Protein AF-A0A662RAJ6-F1 (afdb_monomer_lite)

pLDDT: mean 80.19, std 13.66, range [36.28, 95.5]

Sequence (233 aa):
MLTVEELKAQLPKAKRRNVTQALVDTINNINEDEDGSFTEAYNQNFLSYISVMRNGEYKITDYMNAVKYACFKLMEYTNIDAYQATFPDRYRRYLNKYQDFGDEKEIRDNKISPHVSMYNKTKLVNKIMEQTMIAPSILNASLFQEALARQAYLMMNANSELVQTQAANSILVQLKPPEVAKIELEIGLKENDAISELRKATQELAAQNQLAIGAGVMTPQEAIEAIIITEDV

Structure (mmCIF, N/CA/C/O backbone):
data_AF-A0A662RAJ6-F1
#
_entry.id   AF-A0A662RAJ6-F1
#
loop_
_atom_site.group_PDB
_atom_site.id
_atom_site.type_symbol
_atom_site.label_atom_id
_atom_site.label_alt_id
_atom_site.label_comp_id
_atom_site.label_asym_id
_atom_site.label_entity_id
_atom_site.label_seq_id
_atom_site.pdbx_PDB_ins_code
_atom_site.Cartn_x
_atom_site.Cartn_y
_atom_site.Cartn_z
_atom_site.occupancy
_atom_site.B_iso_or_equiv
_atom_site.auth_seq_id
_atom_site.auth_comp_id
_atom_site.auth_asym_id
_atom_site.auth_atom_id
_atom_site.pdbx_PDB_model_num
ATOM 1 N N . MET A 1 1 ? 10.867 -11.646 16.141 1.00 69.44 1 MET A N 1
ATOM 2 C CA . MET A 1 1 ? 10.246 -12.590 15.185 1.00 69.44 1 MET A CA 1
ATOM 3 C C . MET A 1 1 ? 8.771 -12.696 15.511 1.00 69.44 1 MET A C 1
ATOM 5 O O . MET A 1 1 ? 8.441 -12.713 16.689 1.00 69.44 1 MET A O 1
ATOM 9 N N . LEU A 1 2 ? 7.913 -12.711 14.495 1.00 75.06 2 LEU A N 1
ATOM 10 C CA . LEU A 1 2 ? 6.461 -12.756 14.646 1.00 75.06 2 LEU A CA 1
ATOM 11 C C . LEU A 1 2 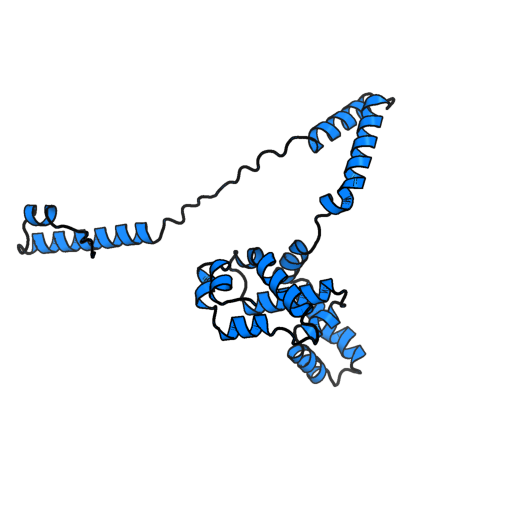? 6.012 -14.148 15.110 1.00 75.06 2 LEU A C 1
ATOM 13 O O . LEU A 1 2 ? 6.462 -15.154 14.564 1.00 75.06 2 LEU A O 1
ATOM 17 N N . THR A 1 3 ? 5.102 -14.223 16.076 1.00 83.56 3 THR A N 1
ATOM 18 C CA . THR A 1 3 ? 4.506 -15.488 16.536 1.00 83.56 3 THR A CA 1
ATOM 19 C C . THR A 1 3 ? 3.100 -15.714 15.971 1.00 83.56 3 THR A C 1
ATOM 21 O O . THR A 1 3 ? 2.411 -14.790 15.530 1.00 83.56 3 THR A O 1
ATOM 24 N N . VAL A 1 4 ? 2.633 -16.968 16.012 1.00 82.38 4 VAL A N 1
ATOM 25 C CA . VAL A 1 4 ? 1.264 -17.341 15.607 1.00 82.38 4 VAL A CA 1
ATOM 26 C C . VAL A 1 4 ? 0.206 -16.600 16.424 1.00 82.38 4 VAL A C 1
ATOM 28 O O . VAL A 1 4 ? -0.796 -16.154 15.864 1.00 82.38 4 VAL A O 1
ATOM 31 N N . GLU A 1 5 ? 0.420 -16.452 17.729 1.00 82.38 5 GLU A N 1
ATOM 32 C CA . GLU A 1 5 ? -0.549 -15.818 18.624 1.00 82.38 5 GLU A CA 1
ATOM 33 C C . GLU A 1 5 ? -0.608 -14.298 18.415 1.00 82.38 5 GLU A C 1
ATOM 35 O O . GLU A 1 5 ? -1.705 -13.742 18.310 1.00 82.38 5 GLU A O 1
ATOM 40 N N . GLU A 1 6 ? 0.537 -13.635 18.215 1.00 78.81 6 GLU A N 1
ATOM 41 C CA . GLU A 1 6 ? 0.591 -12.212 17.842 1.00 78.81 6 GLU A CA 1
ATOM 42 C C . GLU A 1 6 ? -0.133 -11.950 16.515 1.00 78.81 6 GLU A C 1
ATOM 44 O O . GLU A 1 6 ? -0.938 -11.021 16.405 1.00 78.81 6 GLU A O 1
ATOM 49 N N . LEU A 1 7 ? 0.084 -12.811 15.515 1.00 79.44 7 LEU A N 1
ATOM 50 C CA . LEU A 1 7 ? -0.577 -12.691 14.219 1.00 79.44 7 LEU A CA 1
ATOM 51 C C . LEU A 1 7 ? -2.096 -12.919 14.320 1.00 79.44 7 LEU A C 1
ATOM 53 O O . LEU A 1 7 ? -2.887 -12.177 13.730 1.00 79.44 7 LEU A O 1
ATOM 57 N N . LYS A 1 8 ? -2.540 -13.917 15.094 1.00 81.25 8 LYS A N 1
ATOM 58 C CA . LYS A 1 8 ? -3.972 -14.165 15.331 1.00 81.25 8 LYS A CA 1
ATOM 59 C C . LYS A 1 8 ? -4.643 -13.010 16.069 1.00 81.25 8 LYS A C 1
ATOM 61 O O . LYS A 1 8 ? -5.794 -12.698 15.751 1.00 81.25 8 LYS A O 1
ATOM 66 N N . ALA A 1 9 ? -3.966 -12.385 17.032 1.00 80.81 9 ALA A N 1
ATOM 67 C CA . ALA A 1 9 ? -4.514 -11.271 17.799 1.00 80.81 9 ALA A CA 1
ATOM 68 C C . ALA A 1 9 ? -4.850 -10.073 16.896 1.00 80.81 9 ALA A C 1
ATOM 70 O O . ALA A 1 9 ? -5.934 -9.495 17.011 1.00 80.81 9 ALA A O 1
ATOM 71 N N . GLN A 1 10 ? -3.964 -9.770 15.945 1.00 78.00 10 GLN A N 1
ATOM 72 C CA . GLN A 1 10 ? -4.072 -8.626 15.037 1.00 78.00 10 GLN A CA 1
ATOM 73 C C . GLN A 1 10 ? -5.021 -8.876 13.845 1.00 78.00 10 GLN A C 1
ATOM 75 O O . GLN A 1 10 ? -5.606 -7.939 13.296 1.00 78.00 10 GLN A O 1
ATOM 80 N N . LEU A 1 11 ? -5.221 -10.138 13.440 1.00 78.44 11 LEU A N 1
ATOM 81 C CA . LEU A 1 11 ? -6.087 -10.485 12.308 1.00 78.44 11 LEU A CA 1
ATOM 82 C C . LEU A 1 11 ? -7.588 -10.543 12.669 1.00 78.44 11 LEU A C 1
ATOM 84 O O . LEU A 1 11 ? -7.970 -10.947 13.777 1.00 78.44 11 LEU A O 1
ATOM 88 N N . PRO A 1 12 ? -8.482 -10.240 11.702 1.00 75.31 12 PRO A N 1
ATOM 89 C CA . PRO A 1 12 ? -9.923 -10.434 11.859 1.00 75.31 12 PRO A CA 1
ATOM 90 C C . PRO A 1 12 ? -10.272 -11.887 12.184 1.00 75.31 12 PRO A C 1
ATOM 92 O O . PRO A 1 12 ? -9.693 -12.805 11.598 1.00 75.31 12 PRO A O 1
ATOM 95 N N . LYS A 1 13 ? -11.282 -12.101 13.044 1.00 76.25 13 LYS A N 1
ATOM 96 C CA . LYS A 1 13 ? -11.713 -13.439 13.504 1.00 76.25 13 LYS A CA 1
ATOM 97 C C . LYS A 1 13 ? -11.850 -14.453 12.357 1.00 76.25 13 LYS A C 1
ATOM 99 O O . LYS A 1 13 ? -11.334 -15.560 12.459 1.00 76.25 13 LYS A O 1
ATOM 104 N N . ALA A 1 14 ? -12.440 -14.039 11.232 1.00 75.69 14 ALA A N 1
ATOM 105 C CA . ALA A 1 14 ? -12.663 -14.883 10.055 1.00 75.69 14 ALA A CA 1
ATOM 106 C C . ALA A 1 14 ? -11.380 -15.429 9.392 1.00 75.69 14 ALA A C 1
ATOM 108 O O . ALA A 1 14 ? -11.432 -16.435 8.689 1.00 75.69 14 ALA A O 1
ATOM 109 N N . LYS A 1 15 ? -10.226 -14.776 9.583 1.00 74.56 15 LYS A N 1
ATOM 110 C CA . LYS A 1 15 ? -8.949 -15.158 8.958 1.00 74.56 15 LYS A CA 1
ATOM 111 C C . LYS A 1 15 ? -8.006 -15.886 9.924 1.00 74.56 15 LYS A C 1
ATOM 113 O O . LYS A 1 15 ? -7.077 -16.535 9.455 1.00 74.56 15 LYS A O 1
ATOM 118 N N . ARG A 1 16 ? -8.277 -15.861 11.238 1.00 79.69 16 ARG A N 1
ATOM 119 C CA . ARG A 1 16 ? -7.455 -16.523 12.275 1.00 79.69 16 ARG A CA 1
ATOM 120 C C . ARG A 1 16 ? -7.312 -18.028 12.055 1.00 79.69 16 ARG A C 1
ATOM 122 O O . ARG A 1 16 ? -6.248 -18.577 12.304 1.00 79.69 16 ARG A O 1
ATOM 129 N N . ARG A 1 17 ? -8.356 -18.683 11.532 1.00 79.38 17 ARG A N 1
ATOM 130 C CA . ARG A 1 17 ? -8.347 -20.128 11.236 1.00 79.38 17 ARG A CA 1
ATOM 131 C C . ARG A 1 17 ? -7.337 -20.520 10.151 1.00 79.38 17 ARG A C 1
ATOM 133 O O . ARG A 1 17 ? -6.917 -21.666 10.104 1.00 79.38 17 ARG A O 1
ATOM 140 N N . ASN A 1 18 ? -6.944 -19.575 9.298 1.00 72.56 18 ASN A N 1
ATOM 141 C CA . ASN A 1 18 ? -5.987 -19.812 8.217 1.00 72.56 18 ASN A CA 1
ATOM 142 C C . ASN A 1 18 ? -4.540 -19.494 8.631 1.00 72.56 18 ASN A C 1
ATOM 144 O O . ASN A 1 18 ? -3.645 -19.572 7.794 1.00 72.56 18 ASN A O 1
ATOM 148 N N . VAL A 1 19 ? -4.307 -19.104 9.890 1.00 80.81 19 VAL A N 1
ATOM 149 C CA . VAL A 1 19 ? -2.967 -18.836 10.415 1.00 80.81 19 VAL A CA 1
ATOM 150 C C . VAL A 1 19 ? -2.354 -20.149 10.885 1.00 80.81 19 VAL A C 1
ATOM 152 O O . VAL A 1 19 ? -2.755 -20.697 11.912 1.00 80.81 19 VAL A O 1
ATOM 155 N N . THR A 1 20 ? -1.389 -20.653 10.123 1.00 83.44 20 THR A N 1
ATOM 156 C CA . THR A 1 20 ? -0.613 -21.854 10.449 1.00 83.44 20 THR A CA 1
ATOM 157 C C . THR A 1 20 ? 0.807 -21.480 10.865 1.00 83.44 20 THR A C 1
ATOM 159 O O . THR A 1 20 ? 1.290 -20.400 10.525 1.00 83.44 20 THR A O 1
ATOM 162 N N . GLN A 1 21 ? 1.498 -22.383 11.564 1.00 81.94 21 GLN A N 1
ATOM 163 C CA . GLN A 1 21 ? 2.917 -22.195 11.887 1.00 81.94 21 GLN A CA 1
ATOM 164 C C . GLN A 1 21 ? 3.748 -22.001 10.610 1.00 81.94 21 GLN A C 1
ATOM 166 O O . GLN A 1 21 ? 4.473 -21.025 10.505 1.00 81.94 21 GLN A O 1
ATOM 171 N N . ALA A 1 22 ? 3.504 -22.819 9.579 1.00 82.19 22 ALA A N 1
ATOM 172 C CA . ALA A 1 22 ? 4.173 -22.697 8.282 1.00 82.19 22 ALA A CA 1
ATOM 173 C C . ALA A 1 22 ? 4.007 -21.311 7.627 1.00 82.19 22 ALA A C 1
ATOM 175 O O . ALA A 1 22 ? 4.921 -20.815 6.971 1.00 82.19 22 ALA A O 1
ATOM 176 N N . LEU A 1 23 ? 2.851 -20.662 7.804 1.00 78.75 23 LEU A N 1
ATOM 177 C CA . LEU A 1 23 ? 2.623 -19.303 7.314 1.00 78.75 23 LEU A CA 1
ATOM 178 C C . LEU A 1 23 ? 3.486 -18.284 8.070 1.00 78.75 23 LEU A C 1
ATOM 180 O O . LEU A 1 23 ? 4.069 -17.398 7.453 1.00 78.75 23 LEU A O 1
ATOM 184 N N . VAL A 1 24 ? 3.561 -18.409 9.394 1.00 81.19 24 VAL A N 1
ATOM 185 C CA . VAL A 1 24 ? 4.378 -17.536 10.245 1.00 81.19 24 VAL A CA 1
ATOM 186 C C . VAL A 1 24 ? 5.862 -17.740 9.975 1.00 81.19 24 VAL A C 1
ATOM 188 O O . VAL A 1 24 ? 6.592 -16.762 9.866 1.00 81.19 24 VAL A O 1
ATOM 191 N N . ASP A 1 25 ? 6.292 -18.980 9.771 1.00 82.69 25 ASP A N 1
ATOM 192 C CA . ASP A 1 25 ? 7.666 -19.295 9.384 1.00 82.69 25 ASP A CA 1
ATOM 193 C C . ASP A 1 25 ? 7.991 -18.684 8.018 1.00 82.69 25 ASP A C 1
ATOM 195 O O . ASP A 1 25 ? 9.049 -18.093 7.838 1.00 82.69 25 ASP A O 1
ATOM 199 N N . THR A 1 26 ? 7.046 -18.730 7.072 1.00 79.19 26 THR A N 1
ATOM 200 C CA . THR A 1 26 ? 7.203 -18.052 5.777 1.00 79.19 26 THR A CA 1
ATOM 201 C C . THR A 1 26 ? 7.353 -16.540 5.954 1.00 79.19 26 THR A C 1
ATOM 203 O O . THR A 1 26 ? 8.167 -15.938 5.272 1.00 79.19 26 THR A O 1
ATOM 206 N N . ILE A 1 27 ? 6.594 -15.916 6.862 1.00 75.88 27 ILE A N 1
ATOM 207 C CA . ILE A 1 27 ? 6.701 -14.476 7.159 1.00 75.88 27 ILE A CA 1
ATOM 208 C C . ILE A 1 27 ? 8.057 -14.144 7.791 1.00 75.88 27 ILE A C 1
ATOM 210 O O . ILE A 1 27 ? 8.731 -13.219 7.351 1.00 75.88 27 ILE A O 1
ATOM 214 N N . ASN A 1 28 ? 8.472 -14.921 8.790 1.00 77.31 28 ASN A N 1
ATOM 215 C CA . ASN A 1 28 ? 9.731 -14.710 9.499 1.00 77.31 28 ASN A CA 1
ATOM 216 C C . ASN A 1 28 ? 10.962 -14.956 8.623 1.00 77.31 28 ASN A C 1
ATOM 218 O O . ASN A 1 28 ? 12.002 -14.366 8.888 1.00 77.31 28 ASN A O 1
ATOM 222 N N . ASN A 1 29 ? 10.824 -15.779 7.583 1.00 74.75 29 ASN A N 1
ATOM 223 C CA . ASN A 1 29 ? 11.890 -16.117 6.644 1.00 74.75 29 ASN A CA 1
ATOM 224 C C . ASN A 1 29 ? 11.665 -15.473 5.260 1.00 74.75 29 ASN A C 1
ATOM 226 O O . ASN A 1 29 ? 12.192 -15.957 4.255 1.00 74.75 29 ASN A O 1
ATOM 230 N N . ILE A 1 30 ? 10.850 -14.409 5.162 1.00 69.25 30 ILE A N 1
ATOM 231 C CA . ILE A 1 30 ? 10.707 -13.654 3.912 1.00 69.25 30 ILE A CA 1
ATOM 232 C C . ILE A 1 30 ? 12.023 -12.909 3.663 1.00 69.25 30 ILE A C 1
ATOM 234 O O . ILE A 1 30 ? 12.284 -11.873 4.258 1.00 69.25 30 ILE A O 1
ATOM 238 N N . ASN A 1 31 ? 12.807 -13.478 2.743 1.00 60.94 31 ASN A N 1
ATOM 239 C CA . ASN A 1 31 ? 14.147 -13.056 2.333 1.00 60.94 31 ASN A CA 1
ATOM 240 C C . ASN A 1 31 ? 15.197 -13.202 3.452 1.00 60.94 31 ASN A C 1
ATOM 242 O O . ASN A 1 31 ? 15.239 -12.437 4.410 1.00 60.94 31 ASN A O 1
ATOM 246 N N . GLU A 1 32 ? 16.045 -14.224 3.328 1.00 60.03 32 GLU A N 1
ATOM 247 C CA . GLU A 1 32 ? 17.262 -14.373 4.131 1.00 60.03 32 GLU A CA 1
ATOM 248 C C . GLU A 1 32 ? 18.318 -13.387 3.613 1.00 60.03 32 GLU A C 1
ATOM 250 O O . GLU A 1 32 ? 19.198 -13.748 2.834 1.00 60.03 32 GLU A O 1
ATOM 255 N N . ASP A 1 33 ? 18.190 -12.120 3.994 1.00 60.28 33 ASP A N 1
ATOM 256 C CA . ASP A 1 33 ? 19.203 -11.107 3.703 1.00 60.28 33 ASP A CA 1
ATOM 257 C C . ASP A 1 33 ? 20.293 -11.171 4.792 1.00 60.28 33 ASP A C 1
ATOM 259 O O . ASP A 1 33 ? 19.977 -11.382 5.965 1.00 60.28 33 ASP A O 1
ATOM 263 N N . GLU A 1 34 ? 21.574 -11.007 4.426 1.00 51.66 34 GLU A N 1
ATOM 264 C CA . GLU A 1 34 ? 22.738 -11.222 5.319 1.00 51.66 34 GLU A CA 1
ATOM 265 C C . GLU A 1 34 ? 22.700 -10.404 6.627 1.00 51.66 34 GLU A C 1
ATOM 267 O O . GLU A 1 34 ? 23.305 -10.809 7.620 1.00 51.66 34 GLU A O 1
ATOM 272 N N . ASP A 1 35 ? 21.980 -9.278 6.649 1.00 60.47 35 ASP A N 1
ATOM 273 C CA . ASP A 1 35 ? 21.835 -8.379 7.799 1.00 60.47 35 ASP A CA 1
ATOM 274 C C . ASP A 1 35 ? 20.435 -8.400 8.451 1.00 60.47 35 ASP A C 1
ATOM 276 O O . ASP A 1 35 ? 20.231 -7.768 9.489 1.00 60.47 35 ASP A O 1
ATOM 280 N N . GLY A 1 36 ? 19.464 -9.119 7.871 1.00 65.12 36 GLY A N 1
ATOM 281 C CA . GLY A 1 36 ? 18.080 -9.201 8.353 1.00 65.12 36 GLY A CA 1
ATOM 282 C C . GLY A 1 36 ? 17.272 -7.893 8.292 1.00 65.12 36 GLY A C 1
ATOM 283 O O . GLY A 1 36 ? 16.136 -7.861 8.779 1.00 65.12 36 GLY A O 1
ATOM 284 N N . SER A 1 37 ? 17.808 -6.822 7.691 1.00 70.50 37 SER A N 1
ATOM 285 C CA . SER A 1 37 ? 17.197 -5.483 7.714 1.00 70.50 37 SER A CA 1
ATOM 286 C C . SER A 1 37 ? 15.866 -5.433 6.955 1.00 70.50 37 SER A C 1
ATOM 288 O O . SER A 1 37 ? 14.880 -4.854 7.424 1.00 70.50 37 SER A O 1
ATOM 290 N N . PHE A 1 38 ? 15.790 -6.114 5.808 1.00 78.00 38 PHE A N 1
ATOM 291 C CA . PHE A 1 38 ? 14.547 -6.237 5.048 1.00 78.00 38 PHE A CA 1
ATOM 292 C C . PHE A 1 38 ? 13.476 -6.986 5.834 1.00 78.00 38 PHE A C 1
ATOM 294 O O . PHE A 1 38 ? 12.321 -6.568 5.856 1.00 78.00 38 PHE A O 1
ATOM 301 N N . THR A 1 39 ? 13.845 -8.093 6.476 1.00 77.19 39 THR A N 1
ATOM 302 C CA . THR A 1 39 ? 12.922 -8.964 7.208 1.00 77.19 39 THR A CA 1
ATOM 303 C C . THR A 1 39 ? 12.282 -8.225 8.374 1.00 77.19 39 THR A C 1
ATOM 305 O O . THR A 1 39 ? 11.077 -8.341 8.607 1.00 77.19 39 THR A O 1
ATOM 308 N N . GLU A 1 40 ? 13.057 -7.409 9.088 1.00 75.62 40 GLU A N 1
ATOM 309 C CA . GLU A 1 40 ? 12.538 -6.545 10.146 1.00 75.62 40 GLU A CA 1
ATOM 310 C C . GLU A 1 40 ? 11.573 -5.487 9.594 1.00 75.62 40 GLU A C 1
ATOM 312 O O . GLU A 1 40 ? 10.429 -5.400 10.055 1.00 75.62 40 GLU A O 1
ATOM 317 N N . ALA A 1 41 ? 11.979 -4.756 8.550 1.00 78.94 41 ALA A N 1
ATOM 318 C CA . ALA A 1 41 ? 11.132 -3.758 7.901 1.00 78.94 41 ALA A CA 1
ATOM 319 C C . ALA A 1 41 ? 9.837 -4.376 7.346 1.00 78.94 41 ALA A C 1
ATOM 321 O O . ALA A 1 41 ? 8.752 -3.811 7.491 1.00 78.94 41 ALA A O 1
ATOM 322 N N . TYR A 1 42 ? 9.922 -5.562 6.746 1.00 85.50 42 TYR A N 1
ATOM 323 C CA . TYR A 1 42 ? 8.779 -6.315 6.245 1.00 85.50 42 TYR A CA 1
ATOM 324 C C . TYR A 1 42 ? 7.819 -6.687 7.371 1.00 85.50 42 TYR A C 1
ATOM 326 O O . TYR A 1 42 ? 6.624 -6.427 7.254 1.00 85.50 42 TYR A O 1
ATOM 334 N N . ASN A 1 43 ? 8.322 -7.249 8.471 1.00 82.06 43 ASN A N 1
ATOM 335 C CA . ASN A 1 43 ? 7.500 -7.654 9.610 1.00 82.06 43 ASN A CA 1
ATOM 336 C C . ASN A 1 43 ? 6.792 -6.458 10.257 1.00 82.06 43 ASN A C 1
ATOM 338 O O . ASN A 1 43 ? 5.595 -6.527 10.556 1.00 82.06 43 ASN A O 1
ATOM 342 N N . GLN A 1 44 ? 7.502 -5.341 10.423 1.00 80.25 44 GLN A N 1
ATOM 343 C CA . GLN A 1 44 ? 6.928 -4.106 10.948 1.00 80.25 44 GLN A CA 1
ATOM 344 C C . GLN A 1 44 ? 5.830 -3.559 10.027 1.00 80.25 44 GLN A C 1
ATOM 346 O O . GLN A 1 44 ? 4.728 -3.238 10.485 1.00 80.25 44 GLN A O 1
ATOM 351 N N . ASN A 1 45 ? 6.094 -3.501 8.722 1.00 84.62 45 ASN A N 1
ATOM 352 C CA . ASN A 1 45 ? 5.127 -3.063 7.717 1.00 84.62 45 ASN A CA 1
ATOM 353 C C . ASN A 1 45 ? 3.915 -4.002 7.642 1.00 84.62 45 ASN A C 1
ATOM 355 O O . ASN A 1 45 ? 2.771 -3.551 7.589 1.00 84.62 45 ASN A O 1
ATOM 359 N N . PHE A 1 46 ? 4.139 -5.313 7.717 1.00 85.12 46 PHE A N 1
ATOM 360 C CA . PHE A 1 46 ? 3.092 -6.328 7.688 1.00 85.12 46 PHE A CA 1
ATOM 361 C C . PHE A 1 46 ? 2.085 -6.151 8.831 1.00 85.12 46 PHE A C 1
ATOM 363 O O . PHE A 1 46 ? 0.877 -6.268 8.611 1.00 85.12 46 PHE A O 1
ATOM 370 N N . LEU A 1 47 ? 2.559 -5.852 10.041 1.00 82.62 47 LEU A N 1
ATOM 371 C CA . LEU A 1 47 ? 1.686 -5.562 11.179 1.00 82.62 47 LEU A CA 1
ATOM 372 C C . LEU A 1 47 ? 1.021 -4.190 11.051 1.00 82.62 47 LEU A C 1
ATOM 374 O O . LEU A 1 47 ? -0.169 -4.060 11.330 1.00 82.62 47 LEU A O 1
ATOM 378 N N . SER A 1 48 ? 1.759 -3.184 10.582 1.00 80.62 48 SER A N 1
ATOM 379 C CA . SER A 1 48 ? 1.253 -1.813 10.452 1.00 80.62 48 SER A CA 1
ATOM 380 C C . SER A 1 48 ? 0.079 -1.721 9.473 1.00 80.62 48 SER A C 1
ATOM 382 O O . SER A 1 48 ? -0.893 -1.007 9.729 1.00 80.62 48 SER A O 1
ATOM 384 N N . TYR A 1 49 ? 0.107 -2.503 8.390 1.00 83.19 49 TYR A N 1
ATOM 385 C CA . TYR A 1 49 ? -0.922 -2.463 7.346 1.00 83.19 49 TYR A CA 1
ATOM 386 C C . TYR A 1 49 ? -2.049 -3.483 7.540 1.00 83.19 49 TYR A C 1
ATOM 388 O O . TYR A 1 49 ? -2.925 -3.634 6.682 1.00 83.19 49 TYR A O 1
ATOM 396 N N . ILE A 1 50 ? -2.098 -4.159 8.695 1.00 81.62 50 ILE A N 1
ATOM 397 C CA . ILE A 1 50 ? -3.096 -5.203 8.975 1.00 81.62 50 ILE A CA 1
ATOM 398 C C . ILE A 1 50 ? -4.533 -4.666 8.947 1.00 81.62 50 ILE A C 1
ATOM 400 O O . ILE A 1 50 ? -5.490 -5.408 8.713 1.00 81.62 50 ILE A O 1
ATOM 404 N N . SER A 1 51 ? -4.695 -3.352 9.121 1.00 80.62 51 SER A N 1
ATOM 405 C CA . SER A 1 51 ? -5.967 -2.649 8.959 1.00 80.62 51 SER A CA 1
ATOM 406 C C . SER A 1 51 ? -6.572 -2.829 7.558 1.00 80.62 51 SER A C 1
ATOM 408 O O . SER A 1 51 ? -7.788 -2.989 7.449 1.00 80.62 51 SER A O 1
ATOM 410 N N . VAL A 1 52 ? -5.751 -2.934 6.503 1.00 83.06 52 VAL A N 1
ATOM 411 C CA . VAL A 1 52 ? -6.192 -3.187 5.116 1.00 83.06 52 VAL A CA 1
ATOM 412 C C . VAL A 1 52 ? -6.900 -4.542 4.993 1.00 83.06 52 VAL A C 1
ATOM 414 O O . VAL A 1 52 ? -7.839 -4.696 4.208 1.00 83.06 52 VAL A O 1
ATOM 417 N N . MET A 1 53 ? -6.514 -5.516 5.823 1.00 78.25 53 MET A N 1
ATOM 418 C CA . MET A 1 53 ? -7.123 -6.848 5.869 1.00 78.25 53 MET A CA 1
ATOM 419 C C . MET A 1 53 ? -8.459 -6.890 6.622 1.00 78.25 53 MET A C 1
ATOM 421 O O . MET A 1 53 ? -9.219 -7.848 6.447 1.00 78.25 53 MET A O 1
ATOM 425 N N . ARG A 1 54 ? -8.789 -5.877 7.441 1.00 67.62 54 ARG A N 1
ATOM 426 C CA . ARG A 1 54 ? -10.004 -5.879 8.285 1.00 67.62 54 ARG A CA 1
ATOM 427 C C . ARG A 1 54 ? -11.304 -5.903 7.487 1.00 67.62 54 ARG A C 1
ATOM 429 O O . ARG A 1 54 ? -12.282 -6.466 7.969 1.00 67.62 54 ARG A O 1
ATOM 436 N N . ASN A 1 55 ? -11.279 -5.435 6.242 1.00 63.38 55 ASN A N 1
ATOM 437 C CA . ASN A 1 55 ? -12.440 -5.468 5.350 1.00 63.38 55 ASN A CA 1
ATOM 438 C C . ASN A 1 55 ? -12.682 -6.849 4.706 1.00 63.38 55 ASN A C 1
ATOM 440 O O . ASN A 1 55 ? -13.636 -7.022 3.960 1.00 63.38 55 ASN A O 1
ATOM 444 N N . GLY A 1 56 ? -11.842 -7.856 4.984 1.00 62.16 56 GLY A N 1
ATOM 445 C CA . GLY A 1 56 ? -12.095 -9.261 4.633 1.00 62.16 56 GLY A CA 1
ATOM 446 C C . GLY A 1 56 ? -11.939 -9.637 3.152 1.00 62.16 56 GLY A C 1
ATOM 447 O O . GLY A 1 56 ? -11.924 -10.833 2.843 1.00 62.16 56 GLY A O 1
ATOM 448 N N . GLU A 1 57 ? -11.752 -8.655 2.268 1.00 76.38 57 GLU A N 1
ATOM 449 C CA . GLU A 1 57 ? -11.740 -8.801 0.803 1.00 76.38 57 GLU A CA 1
ATOM 450 C C . GLU A 1 57 ? -10.563 -9.631 0.255 1.00 76.38 57 GLU A C 1
ATOM 452 O O . GLU A 1 57 ? -10.680 -10.227 -0.814 1.00 76.38 57 GLU A O 1
ATOM 457 N N . TYR A 1 58 ? -9.433 -9.700 0.969 1.00 84.69 58 TYR A N 1
ATOM 458 C CA . TYR A 1 58 ? -8.178 -10.246 0.430 1.00 84.69 58 TYR A CA 1
ATOM 459 C C . TYR A 1 58 ? -7.762 -11.577 1.082 1.00 84.69 58 TYR A C 1
ATOM 461 O O . TYR A 1 58 ? -8.126 -11.906 2.223 1.00 84.69 58 TYR A O 1
ATOM 469 N N . LYS A 1 59 ? -7.004 -12.392 0.335 1.00 86.75 59 LYS A N 1
ATOM 470 C CA . LYS A 1 59 ? -6.331 -13.588 0.865 1.00 86.75 59 LYS A CA 1
ATOM 471 C C . LYS A 1 59 ? -5.058 -13.169 1.598 1.00 86.75 59 LYS A C 1
ATOM 473 O O . LYS A 1 59 ? -4.403 -12.212 1.199 1.00 86.75 59 LYS A O 1
ATOM 478 N N . ILE A 1 60 ? -4.680 -13.922 2.634 1.00 84.00 60 ILE A N 1
ATOM 479 C CA . ILE A 1 60 ? -3.473 -13.627 3.426 1.00 84.00 60 ILE A CA 1
ATOM 480 C C . ILE A 1 60 ? -2.215 -13.670 2.548 1.00 84.00 60 ILE A C 1
ATOM 482 O O . ILE A 1 60 ? -1.369 -12.793 2.654 1.00 84.00 60 ILE A O 1
ATOM 486 N N . THR A 1 61 ? -2.127 -14.627 1.621 1.00 87.12 61 THR A N 1
ATOM 487 C CA . THR A 1 61 ? -1.001 -14.735 0.681 1.00 87.12 61 THR A CA 1
ATOM 488 C C . THR A 1 61 ? -0.904 -13.535 -0.261 1.00 87.12 61 THR A C 1
ATOM 490 O O . THR A 1 61 ? 0.189 -13.060 -0.547 1.00 87.12 61 THR A O 1
ATOM 493 N N . ASP A 1 62 ? -2.040 -13.020 -0.738 1.00 89.81 62 ASP A N 1
ATOM 494 C CA . ASP A 1 62 ? -2.063 -11.847 -1.619 1.00 89.81 62 ASP A CA 1
ATOM 495 C C . ASP A 1 62 ? -1.630 -10.595 -0.849 1.00 89.81 62 ASP A C 1
ATOM 497 O O . ASP A 1 62 ? -0.868 -9.784 -1.367 1.00 89.81 62 ASP A O 1
ATOM 501 N N . TYR A 1 63 ? -2.049 -10.482 0.414 1.00 89.75 63 TYR A N 1
ATOM 502 C CA . TYR A 1 63 ? -1.603 -9.432 1.325 1.00 89.75 63 TYR A CA 1
ATOM 503 C C . TYR A 1 63 ? -0.100 -9.500 1.600 1.00 89.75 63 TYR A C 1
ATOM 505 O O . TYR A 1 63 ? 0.588 -8.501 1.420 1.00 89.75 63 TYR A O 1
ATOM 513 N N . MET A 1 64 ? 0.433 -10.678 1.937 1.00 88.00 64 MET A N 1
ATOM 514 C CA . MET A 1 64 ? 1.872 -10.875 2.153 1.00 88.00 64 MET A CA 1
ATOM 515 C C . MET A 1 64 ? 2.702 -10.415 0.953 1.00 88.00 64 MET A C 1
ATOM 517 O O . MET A 1 64 ? 3.684 -9.694 1.126 1.00 88.00 64 MET A O 1
ATOM 521 N N . ASN A 1 65 ? 2.284 -10.796 -0.257 1.00 91.62 65 ASN A N 1
ATOM 522 C CA . ASN A 1 65 ? 2.955 -10.400 -1.492 1.00 91.62 65 ASN A CA 1
ATOM 523 C C . ASN A 1 65 ? 2.812 -8.900 -1.778 1.00 91.62 65 ASN A C 1
ATOM 525 O O . ASN A 1 65 ? 3.737 -8.281 -2.296 1.00 91.62 65 ASN A O 1
ATOM 529 N N . ALA A 1 66 ? 1.671 -8.295 -1.450 1.00 92.94 66 ALA A N 1
ATOM 530 C CA . ALA A 1 66 ? 1.463 -6.864 -1.631 1.00 92.94 66 ALA A CA 1
ATOM 531 C C . ALA A 1 66 ? 2.313 -6.029 -0.661 1.00 92.94 66 ALA A C 1
ATOM 533 O O . ALA A 1 66 ? 2.916 -5.049 -1.092 1.00 92.94 66 ALA A O 1
ATOM 534 N N . VAL A 1 67 ? 2.444 -6.455 0.601 1.00 90.75 67 VAL A N 1
ATOM 535 C CA . VAL A 1 67 ? 3.377 -5.844 1.564 1.00 90.75 67 VAL A CA 1
ATOM 536 C C . VAL A 1 67 ? 4.819 -6.013 1.083 1.00 90.75 67 VAL A C 1
ATOM 538 O O . VAL A 1 67 ? 5.570 -5.046 1.079 1.00 90.75 67 VAL A O 1
ATOM 541 N N . LYS A 1 68 ? 5.194 -7.204 0.590 1.00 89.94 68 LYS A N 1
ATOM 542 C CA . LYS A 1 68 ? 6.555 -7.480 0.097 1.00 89.94 68 LYS A CA 1
ATOM 543 C C . LYS A 1 68 ? 6.905 -6.562 -1.075 1.00 89.94 68 LYS A C 1
ATOM 545 O O . LYS A 1 68 ? 7.959 -5.934 -1.081 1.00 89.94 68 LYS A O 1
ATOM 550 N N . TYR A 1 69 ? 5.979 -6.428 -2.022 1.00 92.31 69 TYR A N 1
ATOM 551 C CA . TYR A 1 69 ? 6.098 -5.497 -3.139 1.00 92.31 69 TYR A CA 1
ATOM 552 C C . TYR A 1 69 ? 6.241 -4.043 -2.668 1.00 92.31 69 TYR A C 1
ATOM 554 O O . TYR A 1 69 ? 7.111 -3.331 -3.163 1.00 92.31 69 TYR A O 1
ATOM 562 N N . ALA A 1 70 ? 5.434 -3.609 -1.694 1.00 90.44 70 ALA A N 1
ATOM 563 C CA . ALA A 1 70 ? 5.513 -2.262 -1.134 1.00 90.44 70 ALA A CA 1
ATOM 564 C C . ALA A 1 70 ? 6.864 -1.990 -0.449 1.00 90.44 70 ALA A C 1
ATOM 566 O O . ALA A 1 70 ? 7.427 -0.918 -0.644 1.00 90.44 70 ALA A O 1
ATOM 567 N N . CYS A 1 71 ? 7.436 -2.960 0.272 1.00 87.88 71 CYS A N 1
ATOM 568 C CA . CYS A 1 71 ? 8.769 -2.821 0.864 1.00 87.88 71 CYS A CA 1
ATOM 569 C C . CYS A 1 71 ? 9.843 -2.559 -0.201 1.00 87.88 71 CYS A C 1
ATOM 571 O O . CYS A 1 71 ? 10.600 -1.603 -0.072 1.00 87.88 71 CYS A O 1
ATOM 573 N N . PHE A 1 72 ? 9.857 -3.318 -1.302 1.00 88.94 72 PHE A N 1
ATOM 574 C CA . PHE A 1 72 ? 10.785 -3.043 -2.407 1.00 88.94 72 PHE A CA 1
ATOM 575 C C . PHE A 1 72 ? 10.539 -1.677 -3.055 1.00 88.94 72 PHE A C 1
ATOM 577 O O . PHE A 1 72 ? 11.484 -0.972 -3.400 1.00 88.94 72 PHE A O 1
ATOM 584 N N . LYS A 1 73 ? 9.274 -1.264 -3.190 1.00 89.12 73 LYS A N 1
ATOM 585 C CA . LYS A 1 73 ? 8.925 0.075 -3.684 1.00 89.12 73 LYS A CA 1
ATOM 586 C C . LYS A 1 73 ? 9.448 1.193 -2.776 1.00 89.12 73 LYS A C 1
ATOM 588 O O . LYS A 1 73 ? 9.866 2.217 -3.307 1.00 89.12 73 LYS A O 1
ATOM 593 N N . LEU A 1 74 ? 9.432 1.000 -1.456 1.00 85.44 74 LEU A N 1
ATOM 594 C CA . LEU A 1 74 ? 10.004 1.934 -0.479 1.00 85.44 74 LEU A CA 1
ATOM 595 C C . LEU A 1 74 ? 11.537 1.969 -0.529 1.00 85.44 74 LEU A C 1
ATOM 597 O O . LEU A 1 74 ? 12.123 3.006 -0.253 1.00 85.44 74 LEU A O 1
ATOM 601 N N . MET A 1 75 ? 12.171 0.875 -0.954 1.00 84.50 75 MET A N 1
ATOM 602 C CA . MET A 1 75 ? 13.608 0.797 -1.251 1.00 84.50 75 MET A CA 1
ATOM 603 C C . MET A 1 75 ? 13.963 1.329 -2.652 1.00 84.50 75 MET A C 1
ATOM 605 O O . MET A 1 75 ? 15.007 0.989 -3.198 1.00 84.50 75 MET A O 1
ATOM 609 N N . GLU A 1 76 ? 13.078 2.124 -3.261 1.00 83.12 76 GLU A N 1
ATOM 610 C CA . GLU A 1 76 ? 13.253 2.763 -4.574 1.00 83.12 76 GLU A CA 1
ATOM 611 C C . GLU A 1 76 ? 13.345 1.813 -5.783 1.00 83.12 76 GLU A C 1
ATOM 613 O O . GLU A 1 76 ? 13.691 2.234 -6.890 1.00 83.12 76 GLU A O 1
ATOM 618 N N . TYR A 1 77 ? 12.941 0.546 -5.644 1.00 88.25 77 TYR A N 1
ATOM 619 C CA . TYR A 1 77 ? 12.903 -0.369 -6.786 1.00 88.25 77 TYR A CA 1
ATOM 620 C C . TYR A 1 77 ? 11.900 0.130 -7.839 1.00 88.25 77 TYR A C 1
ATOM 622 O O . TYR A 1 77 ? 10.792 0.614 -7.536 1.00 88.25 77 TYR A O 1
ATOM 630 N N . THR A 1 78 ? 12.242 -0.051 -9.120 1.00 92.88 78 THR A N 1
ATOM 631 C CA . THR A 1 78 ? 11.271 0.166 -10.197 1.00 92.88 78 THR A CA 1
ATOM 632 C C . THR A 1 78 ? 10.099 -0.804 -10.037 1.00 92.88 78 THR A C 1
ATOM 634 O O . THR A 1 78 ? 10.205 -1.835 -9.371 1.00 92.88 78 THR A O 1
ATOM 637 N N . ASN A 1 79 ? 8.952 -0.506 -10.655 1.00 93.12 79 ASN A N 1
ATOM 638 C CA . ASN A 1 79 ? 7.795 -1.405 -10.556 1.00 93.12 79 ASN A CA 1
ATOM 639 C C . ASN A 1 79 ? 8.135 -2.824 -11.036 1.00 93.12 79 ASN A C 1
ATOM 641 O O . ASN A 1 79 ? 7.628 -3.798 -10.486 1.00 93.12 79 ASN A O 1
ATOM 645 N N . ILE A 1 80 ? 8.991 -2.940 -12.056 1.00 93.50 80 ILE A N 1
ATOM 646 C CA . ILE A 1 80 ? 9.373 -4.234 -12.619 1.00 93.50 80 ILE A CA 1
ATOM 647 C C . ILE A 1 80 ? 10.320 -4.975 -11.673 1.00 93.50 80 ILE A C 1
ATOM 649 O O . ILE A 1 80 ? 10.075 -6.148 -11.403 1.00 93.50 80 ILE A O 1
ATOM 653 N N . ASP A 1 81 ? 11.327 -4.300 -11.116 1.00 92.81 81 ASP A N 1
ATOM 654 C CA . ASP A 1 81 ? 12.285 -4.940 -10.203 1.00 92.81 81 ASP A CA 1
ATOM 655 C C . ASP A 1 81 ? 11.596 -5.378 -8.901 1.00 92.81 81 ASP A C 1
ATOM 657 O O . ASP A 1 81 ? 11.763 -6.512 -8.453 1.00 92.81 81 ASP A O 1
ATOM 661 N N . ALA A 1 82 ? 10.719 -4.534 -8.343 1.00 92.81 82 ALA A N 1
ATOM 662 C CA . ALA A 1 82 ? 9.904 -4.886 -7.180 1.00 92.81 82 ALA A CA 1
ATOM 663 C C . ALA A 1 82 ? 8.989 -6.089 -7.470 1.00 92.81 82 ALA A C 1
ATOM 665 O O . ALA A 1 82 ? 8.810 -6.972 -6.626 1.00 92.81 82 ALA A O 1
ATOM 666 N N . TYR A 1 83 ? 8.414 -6.161 -8.676 1.00 94.44 83 TYR A N 1
ATOM 667 C CA . TYR A 1 83 ? 7.578 -7.288 -9.087 1.00 94.44 83 TYR A CA 1
ATOM 668 C C . TYR A 1 83 ? 8.385 -8.577 -9.247 1.00 94.44 83 TYR A C 1
ATOM 670 O O . TYR A 1 83 ? 7.926 -9.633 -8.815 1.00 94.44 83 TYR A O 1
ATOM 678 N N . GLN A 1 84 ? 9.576 -8.497 -9.841 1.00 93.88 84 GLN A N 1
ATOM 679 C CA . GLN A 1 84 ? 10.491 -9.625 -9.986 1.00 93.88 84 GLN A CA 1
ATOM 680 C C . GLN A 1 84 ? 10.906 -10.177 -8.620 1.00 93.88 84 GLN A C 1
ATOM 682 O O . GLN A 1 84 ? 10.805 -11.382 -8.404 1.00 93.88 84 GLN A O 1
ATOM 687 N N . ALA A 1 85 ? 11.286 -9.310 -7.681 1.00 90.62 85 ALA A N 1
ATOM 688 C CA . ALA A 1 85 ? 11.690 -9.715 -6.336 1.00 90.62 85 ALA A CA 1
ATOM 689 C C . ALA A 1 85 ? 10.519 -10.270 -5.498 1.00 90.62 85 ALA A C 1
ATOM 691 O O . ALA A 1 85 ? 10.695 -11.136 -4.638 1.00 90.62 85 ALA A O 1
ATOM 692 N N . THR A 1 86 ? 9.293 -9.813 -5.768 1.00 91.50 86 THR A N 1
ATOM 693 C CA . THR A 1 86 ? 8.083 -10.342 -5.119 1.00 91.50 86 THR A CA 1
ATOM 694 C C . THR A 1 86 ? 7.648 -11.684 -5.714 1.00 91.50 86 THR A C 1
ATOM 696 O O . THR A 1 86 ? 7.239 -12.579 -4.979 1.00 91.50 86 THR A O 1
ATOM 699 N N . PHE A 1 87 ? 7.730 -11.845 -7.039 1.00 93.38 87 PHE A N 1
ATOM 700 C CA . PHE A 1 87 ? 7.234 -13.017 -7.764 1.00 93.38 87 PHE A CA 1
ATOM 701 C C . PHE A 1 87 ? 8.289 -13.616 -8.717 1.00 93.38 87 PHE A C 1
ATOM 703 O O . PHE A 1 87 ? 8.040 -13.676 -9.930 1.00 93.38 87 PHE A O 1
ATOM 710 N N . PRO A 1 88 ? 9.428 -14.121 -8.209 1.00 91.38 88 PRO A N 1
ATOM 711 C CA . PRO A 1 88 ? 10.541 -14.572 -9.050 1.00 91.38 88 PRO A CA 1
ATOM 712 C C . PRO A 1 88 ? 10.136 -15.707 -9.998 1.00 91.38 88 PRO A C 1
ATOM 714 O O . PRO A 1 88 ? 10.418 -15.659 -11.196 1.00 91.38 88 PRO A O 1
ATOM 717 N N . ASP A 1 89 ? 9.365 -16.686 -9.514 1.00 93.06 89 ASP A N 1
ATOM 718 C CA . ASP A 1 89 ? 8.870 -17.782 -10.352 1.00 93.06 89 ASP A CA 1
ATOM 719 C C . ASP A 1 89 ? 7.908 -17.316 -11.441 1.00 93.06 89 ASP A C 1
ATOM 721 O O . ASP A 1 89 ? 7.942 -17.812 -12.568 1.00 93.06 89 ASP A O 1
ATOM 725 N N . ARG A 1 90 ? 7.038 -16.349 -11.134 1.00 93.19 90 ARG A N 1
ATOM 726 C CA . ARG A 1 90 ? 6.103 -15.806 -12.124 1.00 93.19 90 ARG A CA 1
ATOM 727 C C . ARG A 1 90 ? 6.853 -15.018 -13.192 1.00 93.19 90 ARG A C 1
ATOM 729 O O . ARG A 1 90 ? 6.526 -15.159 -14.367 1.00 93.19 90 ARG A O 1
ATOM 736 N N . TYR A 1 91 ? 7.850 -14.236 -12.788 1.00 93.44 91 TYR A N 1
ATOM 737 C CA . TYR A 1 91 ? 8.719 -13.498 -13.697 1.00 93.44 91 TYR A CA 1
ATOM 738 C C . TYR A 1 91 ? 9.462 -14.456 -14.638 1.00 93.44 91 TYR A C 1
ATOM 740 O O . TYR A 1 91 ? 9.328 -14.341 -15.855 1.00 93.44 91 TYR A O 1
ATOM 748 N N . ARG A 1 92 ? 10.107 -15.497 -14.093 1.00 94.25 92 ARG A N 1
ATOM 749 C CA . ARG A 1 92 ? 10.769 -16.556 -14.874 1.00 94.25 92 ARG A CA 1
ATOM 750 C C . ARG A 1 92 ? 9.813 -17.264 -15.835 1.00 94.25 92 ARG A C 1
ATOM 752 O O . ARG A 1 92 ? 10.160 -17.518 -16.983 1.00 94.25 92 ARG A O 1
ATOM 759 N N . ARG A 1 93 ? 8.579 -17.548 -15.405 1.00 95.19 93 ARG A N 1
ATOM 760 C CA . ARG A 1 93 ? 7.552 -18.121 -16.291 1.00 95.19 93 ARG A CA 1
ATOM 761 C C . ARG A 1 93 ? 7.192 -17.191 -17.448 1.00 95.19 93 ARG A C 1
ATOM 763 O O . ARG A 1 93 ? 6.932 -17.696 -18.535 1.00 95.19 93 ARG A O 1
ATOM 770 N N . TYR A 1 94 ? 7.158 -15.874 -17.245 1.00 93.25 94 TYR A N 1
ATOM 771 C CA . TYR A 1 94 ? 6.927 -14.933 -18.343 1.00 93.25 94 TYR A CA 1
ATOM 772 C C . TYR A 1 94 ? 8.107 -14.868 -19.307 1.00 93.25 94 TYR A C 1
ATOM 774 O O . TYR A 1 94 ? 7.864 -14.882 -20.510 1.00 93.25 94 TYR A O 1
ATOM 782 N N . LEU A 1 95 ? 9.343 -14.874 -18.801 1.00 94.12 95 LEU A N 1
ATOM 783 C CA . LEU A 1 95 ? 10.535 -14.945 -19.649 1.00 94.12 95 LEU A CA 1
ATOM 784 C C . LEU A 1 95 ? 10.502 -16.184 -20.546 1.00 94.12 95 LEU A C 1
ATOM 786 O O . LEU A 1 95 ? 10.549 -16.055 -21.763 1.00 94.12 95 LEU A O 1
ATOM 790 N N . ASN A 1 96 ? 10.280 -17.366 -19.966 1.00 94.50 96 ASN A N 1
ATOM 791 C CA . ASN A 1 96 ? 10.202 -18.610 -20.737 1.00 94.50 96 ASN A CA 1
ATOM 792 C C . ASN A 1 96 ? 9.030 -18.610 -21.731 1.00 94.50 96 ASN A C 1
ATOM 794 O O . ASN A 1 96 ? 9.150 -19.112 -22.842 1.00 94.50 96 ASN A O 1
ATOM 798 N N . LYS A 1 97 ? 7.878 -18.047 -21.345 1.00 95.06 97 LYS A N 1
ATOM 799 C CA . LYS A 1 97 ? 6.687 -17.992 -22.206 1.00 95.06 97 LYS A CA 1
ATOM 800 C C . LYS A 1 97 ? 6.894 -17.113 -23.442 1.00 95.06 97 LYS A C 1
ATOM 802 O O . LYS A 1 97 ? 6.296 -17.390 -24.476 1.00 95.06 97 LYS A O 1
ATOM 807 N N . TYR A 1 98 ? 7.659 -16.034 -23.316 1.00 93.94 98 TYR A N 1
ATOM 808 C CA . TYR A 1 98 ? 7.876 -15.062 -24.385 1.00 93.94 98 TYR A CA 1
ATOM 809 C C . TYR A 1 98 ? 9.299 -15.117 -24.946 1.00 93.94 98 TYR A C 1
ATOM 811 O O . TYR A 1 98 ? 9.695 -14.178 -25.622 1.00 93.94 98 TYR A O 1
ATOM 819 N N . GLN A 1 99 ? 10.038 -16.204 -24.705 1.00 93.31 99 GLN A N 1
ATOM 820 C CA . GLN A 1 99 ? 11.424 -16.371 -25.156 1.00 93.31 99 GLN A CA 1
ATOM 821 C C . GLN A 1 99 ? 11.597 -16.161 -26.672 1.00 93.31 99 GLN A C 1
ATOM 823 O O . GLN A 1 99 ? 12.639 -15.698 -27.113 1.00 93.31 99 GLN A O 1
ATOM 828 N N . ASP A 1 100 ? 10.556 -16.451 -27.461 1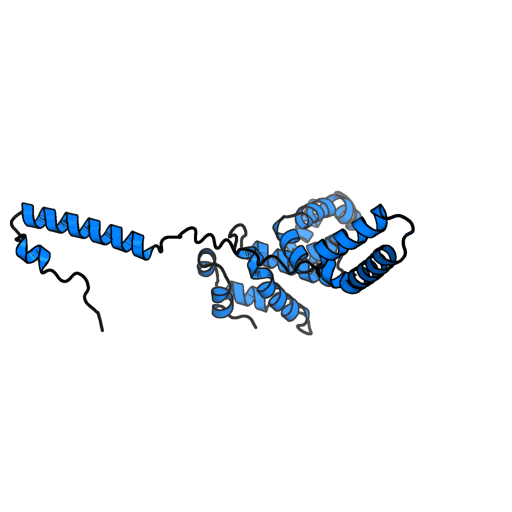.00 93.44 100 ASP A N 1
ATOM 829 C CA . ASP A 1 100 ? 10.572 -16.305 -28.920 1.00 93.44 100 ASP A CA 1
ATOM 830 C C . ASP A 1 100 ? 10.302 -14.859 -29.389 1.00 93.44 100 ASP A C 1
ATOM 832 O O . ASP A 1 100 ? 10.355 -14.576 -30.583 1.00 93.44 100 ASP A O 1
ATOM 836 N N . PHE A 1 101 ? 9.945 -13.942 -28.481 1.00 91.88 101 PHE A N 1
ATOM 837 C CA . PHE A 1 101 ? 9.585 -12.561 -28.821 1.00 91.88 101 PHE A CA 1
ATOM 838 C C . PHE A 1 101 ? 10.803 -11.667 -29.070 1.00 91.88 101 PHE A C 1
ATOM 840 O O . PHE A 1 101 ? 10.698 -10.742 -29.869 1.00 91.88 101 PHE A O 1
ATOM 847 N N . GLY A 1 102 ? 11.917 -11.915 -28.381 1.00 90.31 102 GLY A N 1
ATOM 848 C CA . GLY A 1 102 ? 13.079 -11.036 -28.422 1.00 90.31 102 GLY A CA 1
ATOM 849 C C . GLY A 1 102 ? 14.036 -11.282 -27.265 1.00 90.31 102 GLY A C 1
ATOM 850 O O . GLY A 1 102 ? 13.945 -12.297 -26.570 1.00 90.31 102 GLY A O 1
ATOM 851 N N . ASP A 1 103 ? 14.951 -10.340 -27.051 1.00 92.31 103 ASP A N 1
ATOM 852 C CA . ASP A 1 103 ? 15.851 -10.398 -25.902 1.00 92.31 103 ASP A CA 1
ATOM 853 C C . ASP A 1 103 ? 15.101 -10.177 -24.569 1.00 92.31 103 ASP A C 1
ATOM 855 O O . ASP A 1 103 ? 13.928 -9.787 -24.522 1.00 92.31 103 ASP A O 1
ATOM 859 N N . GLU A 1 104 ? 15.770 -10.448 -23.445 1.00 89.50 104 GLU A N 1
ATOM 860 C CA . GLU A 1 104 ? 15.150 -10.311 -22.121 1.00 89.50 104 GLU A CA 1
ATOM 861 C C . GLU A 1 104 ? 14.609 -8.895 -21.872 1.00 89.50 104 GLU A C 1
ATOM 863 O O . GLU A 1 104 ? 13.556 -8.735 -21.248 1.00 89.50 104 GLU A O 1
ATOM 868 N N . LYS A 1 105 ? 15.284 -7.866 -22.389 1.00 91.88 105 LYS A N 1
ATOM 869 C CA . LYS A 1 105 ? 14.877 -6.473 -22.218 1.00 91.88 105 LYS A CA 1
ATOM 870 C C . LYS A 1 105 ? 13.600 -6.178 -23.005 1.00 91.88 105 LYS A C 1
ATOM 872 O O . LYS A 1 105 ? 12.670 -5.585 -22.462 1.00 91.88 105 LYS A O 1
ATOM 877 N N . GLU A 1 106 ? 13.501 -6.642 -24.244 1.00 91.31 106 GLU A N 1
ATOM 878 C CA . GLU A 1 106 ? 12.309 -6.501 -25.078 1.00 91.31 106 GLU A CA 1
ATOM 879 C C . GLU A 1 106 ? 11.110 -7.230 -24.471 1.00 91.31 106 GLU A C 1
ATOM 881 O O . GLU A 1 106 ? 10.003 -6.677 -24.429 1.00 91.31 106 GLU A O 1
ATOM 886 N N . ILE A 1 107 ? 11.321 -8.441 -23.948 1.00 93.00 107 ILE A N 1
ATOM 887 C CA . ILE A 1 107 ? 10.295 -9.196 -23.220 1.00 93.00 107 ILE A CA 1
ATOM 888 C C . ILE A 1 107 ? 9.864 -8.425 -21.967 1.00 93.00 107 ILE A C 1
ATOM 890 O O . ILE A 1 107 ? 8.664 -8.271 -21.709 1.00 93.00 107 ILE A O 1
ATOM 894 N N . ARG A 1 108 ? 10.823 -7.909 -21.195 1.00 93.19 108 ARG A N 1
ATOM 895 C CA . ARG A 1 108 ? 10.575 -7.135 -19.977 1.00 93.19 108 ARG A CA 1
ATOM 896 C C . ARG A 1 108 ? 9.719 -5.900 -20.266 1.00 93.19 108 ARG A C 1
ATOM 898 O O . ARG A 1 108 ? 8.668 -5.726 -19.641 1.00 93.19 108 ARG A O 1
ATOM 905 N N . ASP A 1 109 ? 10.113 -5.100 -21.247 1.00 91.31 109 ASP A N 1
ATOM 906 C CA . ASP A 1 109 ? 9.489 -3.811 -21.545 1.00 91.31 109 ASP A CA 1
ATOM 907 C C . ASP A 1 109 ? 8.121 -3.963 -22.226 1.00 91.31 109 ASP A C 1
ATOM 909 O O . ASP A 1 109 ? 7.193 -3.214 -21.918 1.00 91.31 109 ASP A O 1
ATOM 913 N N . ASN A 1 110 ? 7.945 -4.968 -23.093 1.00 92.25 110 ASN A N 1
ATOM 914 C CA . ASN A 1 110 ? 6.730 -5.099 -23.907 1.00 92.25 110 ASN A CA 1
ATOM 915 C C . ASN A 1 110 ? 5.747 -6.164 -23.408 1.00 92.25 110 ASN A C 1
ATOM 917 O O . ASN A 1 110 ? 4.541 -6.041 -23.633 1.00 92.25 110 ASN A O 1
ATOM 921 N N . LYS A 1 111 ? 6.228 -7.234 -22.764 1.00 94.69 111 LYS A N 1
ATOM 922 C CA . LYS A 1 111 ? 5.380 -8.359 -22.332 1.00 94.69 111 LYS A CA 1
ATOM 923 C C . LYS A 1 111 ? 5.164 -8.388 -20.831 1.00 94.69 111 LYS A C 1
ATOM 925 O O . LYS A 1 111 ? 4.051 -8.676 -20.397 1.00 94.69 111 LYS A O 1
ATOM 930 N N . ILE A 1 112 ? 6.181 -8.072 -20.032 1.00 94.12 112 ILE A N 1
ATOM 931 C CA . ILE A 1 112 ? 6.083 -8.131 -18.567 1.00 94.12 112 ILE A CA 1
ATOM 932 C C . ILE A 1 112 ? 5.552 -6.814 -17.992 1.00 94.12 112 ILE A C 1
ATOM 934 O O . ILE A 1 112 ? 4.668 -6.843 -17.132 1.00 94.12 112 ILE A O 1
ATOM 938 N N . SER A 1 113 ? 6.006 -5.666 -18.502 1.00 93.88 113 SER A N 1
ATOM 939 C CA . SER A 1 113 ? 5.589 -4.332 -18.042 1.00 93.88 113 SER A CA 1
ATOM 940 C C . SER A 1 113 ? 4.060 -4.143 -17.928 1.00 93.88 113 SER A C 1
ATOM 942 O O . SER A 1 113 ? 3.604 -3.658 -16.886 1.00 93.88 113 SER A O 1
ATOM 944 N N . PRO A 1 114 ? 3.213 -4.603 -18.878 1.00 94.00 114 PRO A N 1
ATOM 945 C CA . PRO A 1 114 ? 1.757 -4.506 -18.729 1.00 94.00 114 PRO A CA 1
ATOM 946 C C . PRO A 1 114 ? 1.208 -5.292 -17.528 1.00 94.00 114 PRO A C 1
ATOM 948 O O . PRO A 1 114 ? 0.345 -4.796 -16.799 1.00 94.00 114 PRO A O 1
ATOM 951 N N . HIS A 1 115 ? 1.729 -6.499 -17.278 1.00 93.62 115 HIS A N 1
ATOM 952 C CA . HIS A 1 115 ? 1.332 -7.322 -16.131 1.00 93.62 115 HIS A CA 1
ATOM 953 C C . HIS A 1 115 ? 1.737 -6.675 -14.803 1.00 93.62 115 HIS A C 1
ATOM 955 O O . HIS A 1 115 ? 0.970 -6.705 -13.837 1.00 93.62 115 HIS A O 1
ATOM 961 N N . VAL A 1 116 ? 2.917 -6.056 -14.769 1.00 95.44 116 VAL A N 1
ATOM 962 C CA . VAL A 1 116 ? 3.413 -5.294 -13.619 1.00 95.44 116 VAL A CA 1
ATOM 963 C C . VAL A 1 116 ? 2.538 -4.066 -13.370 1.00 95.44 116 VAL A C 1
ATOM 965 O O . VAL A 1 116 ? 2.096 -3.844 -12.244 1.00 95.44 116 VAL A O 1
ATOM 968 N N . SER A 1 117 ? 2.216 -3.303 -14.420 1.00 94.00 117 SER A N 1
ATOM 969 C CA . SER A 1 117 ? 1.336 -2.131 -14.333 1.00 94.00 117 SER A CA 1
ATOM 970 C C . SER A 1 117 ? -0.041 -2.502 -13.780 1.00 94.00 117 SER A C 1
ATOM 972 O O . SER A 1 117 ? -0.568 -1.806 -12.913 1.00 94.00 117 SER A O 1
ATOM 974 N N . MET A 1 118 ? -0.609 -3.624 -14.231 1.00 94.44 118 MET A N 1
ATOM 975 C CA . MET A 1 118 ? -1.886 -4.130 -13.728 1.00 94.44 118 MET A CA 1
ATOM 976 C C . MET A 1 118 ? -1.814 -4.472 -12.236 1.00 94.44 118 MET A C 1
ATOM 978 O O . MET A 1 118 ? -2.714 -4.095 -11.491 1.00 94.44 118 MET A O 1
ATOM 982 N N . TYR A 1 119 ? -0.745 -5.141 -11.788 1.00 94.88 119 TYR A N 1
ATOM 983 C CA . TYR A 1 119 ? -0.558 -5.471 -10.374 1.00 94.88 119 TYR A CA 1
ATOM 984 C C . TYR A 1 119 ? -0.394 -4.219 -9.503 1.00 94.88 119 TYR A C 1
ATOM 986 O O . TYR A 1 119 ? -1.067 -4.090 -8.480 1.00 94.88 119 TYR A O 1
ATOM 994 N N . ASN A 1 120 ? 0.424 -3.261 -9.949 1.00 92.38 120 ASN A N 1
ATOM 995 C CA . ASN A 1 120 ? 0.636 -1.992 -9.254 1.00 92.38 120 ASN A CA 1
ATOM 996 C C . ASN A 1 120 ? -0.661 -1.183 -9.098 1.00 92.38 120 ASN A C 1
ATOM 998 O O . ASN A 1 120 ? -0.815 -0.454 -8.133 1.00 92.38 120 ASN A O 1
ATOM 1002 N N . LYS A 1 121 ? -1.606 -1.322 -10.036 1.00 92.69 121 LYS A N 1
ATOM 1003 C CA . LYS A 1 121 ? -2.915 -0.648 -10.007 1.00 92.69 121 LYS A CA 1
ATOM 1004 C C . LYS A 1 121 ? -3.982 -1.404 -9.210 1.00 92.69 121 LYS A C 1
ATOM 1006 O O . LYS A 1 121 ? -5.133 -0.968 -9.174 1.00 92.69 121 LYS A O 1
ATOM 1011 N N . THR A 1 122 ? -3.658 -2.551 -8.611 1.00 93.44 122 THR A N 1
ATOM 1012 C CA . THR A 1 122 ? -4.641 -3.291 -7.813 1.00 93.44 122 THR A CA 1
ATOM 1013 C C . THR A 1 122 ? -5.037 -2.500 -6.570 1.00 93.44 122 THR A C 1
ATOM 1015 O O . THR A 1 122 ? -4.222 -1.814 -5.955 1.00 93.44 122 THR A O 1
ATOM 1018 N N . LYS A 1 123 ? -6.304 -2.637 -6.161 1.00 91.06 123 LYS A N 1
ATOM 1019 C CA . LYS A 1 123 ? -6.834 -1.969 -4.962 1.00 91.06 123 LYS A CA 1
ATOM 1020 C C . LYS A 1 123 ? -6.025 -2.297 -3.706 1.00 91.06 123 LYS A C 1
ATOM 1022 O O . LYS A 1 123 ? -5.812 -1.419 -2.885 1.00 91.06 123 LYS A O 1
ATOM 1027 N N . LEU A 1 124 ? -5.576 -3.547 -3.570 1.00 91.25 124 LEU A N 1
ATOM 1028 C CA . LEU A 1 124 ? -4.785 -3.996 -2.426 1.00 91.25 124 LEU A CA 1
ATOM 1029 C C . LEU A 1 124 ? -3.432 -3.281 -2.350 1.00 91.25 124 LEU A C 1
ATOM 1031 O O . LEU A 1 124 ? -3.092 -2.745 -1.300 1.00 91.25 124 LEU A O 1
ATOM 1035 N N . VAL A 1 125 ? -2.688 -3.252 -3.462 1.00 91.88 125 VAL A N 1
ATOM 1036 C CA . VAL A 1 125 ? -1.376 -2.593 -3.522 1.00 91.88 125 VAL A CA 1
ATOM 1037 C C . VAL A 1 125 ? -1.524 -1.099 -3.261 1.00 91.88 125 VAL A C 1
ATOM 1039 O O . VAL A 1 125 ? -0.814 -0.571 -2.413 1.00 91.88 125 VAL A O 1
ATOM 1042 N N . ASN A 1 126 ? -2.493 -0.434 -3.896 1.00 90.81 126 ASN A N 1
ATOM 1043 C CA . ASN A 1 126 ? -2.729 0.992 -3.669 1.00 90.81 126 ASN A CA 1
ATOM 1044 C C . ASN A 1 126 ? -3.099 1.297 -2.212 1.00 90.81 126 ASN A C 1
ATOM 1046 O O . ASN A 1 126 ? -2.490 2.180 -1.626 1.00 90.81 126 ASN A O 1
ATOM 1050 N N . LYS A 1 127 ? -4.002 0.525 -1.588 1.00 89.56 127 LYS A N 1
ATOM 1051 C CA . LYS A 1 127 ? -4.360 0.711 -0.169 1.00 89.56 127 LYS A CA 1
ATOM 1052 C C . LYS A 1 127 ? -3.160 0.569 0.771 1.00 89.56 127 LYS A C 1
ATOM 1054 O O . LYS A 1 127 ? -3.094 1.268 1.773 1.00 89.56 127 LYS A O 1
ATOM 1059 N N . ILE A 1 128 ? -2.227 -0.337 0.474 1.00 90.06 128 ILE A N 1
ATOM 1060 C CA . ILE A 1 128 ? -0.996 -0.495 1.264 1.00 90.06 128 ILE A CA 1
ATOM 1061 C C . ILE A 1 128 ? -0.056 0.693 1.027 1.00 90.06 128 ILE A C 1
ATOM 1063 O O . ILE A 1 128 ? 0.394 1.307 1.987 1.00 90.06 128 ILE A O 1
ATOM 1067 N N . MET A 1 129 ? 0.188 1.066 -0.233 1.00 87.31 129 MET A N 1
ATOM 1068 C CA . MET A 1 129 ? 1.037 2.212 -0.587 1.00 87.31 129 MET A CA 1
ATOM 1069 C C . MET A 1 129 ? 0.488 3.544 -0.046 1.00 87.31 129 MET A C 1
ATOM 1071 O O . MET A 1 129 ? 1.246 4.429 0.329 1.00 87.31 129 MET A O 1
ATOM 1075 N N . GLU A 1 130 ? -0.832 3.699 0.045 1.00 84.25 130 GLU A N 1
ATOM 1076 C CA . GLU A 1 130 ? -1.472 4.853 0.687 1.00 84.25 130 GLU A CA 1
ATOM 1077 C C . GLU A 1 130 ? -1.115 4.955 2.172 1.00 84.25 130 GLU A C 1
ATOM 1079 O O . GLU A 1 130 ? -0.873 6.053 2.663 1.00 84.25 130 GLU A O 1
ATOM 1084 N N . GLN A 1 131 ? -1.025 3.824 2.877 1.00 82.19 131 GLN A N 1
ATOM 1085 C CA . GLN A 1 131 ? -0.618 3.796 4.285 1.00 82.19 131 GLN A CA 1
ATOM 1086 C C . GLN A 1 131 ? 0.883 4.018 4.479 1.00 82.19 131 GLN A C 1
ATOM 1088 O O . GLN A 1 131 ? 1.302 4.403 5.568 1.00 82.19 131 GLN A O 1
ATOM 1093 N N . THR A 1 132 ? 1.694 3.787 3.443 1.00 73.38 132 THR A N 1
ATOM 1094 C CA . THR A 1 132 ? 3.140 4.036 3.493 1.00 73.38 132 THR A CA 1
ATOM 1095 C C . THR A 1 132 ? 3.473 5.506 3.232 1.00 73.38 132 THR A C 1
ATOM 1097 O O . THR A 1 132 ? 4.545 5.972 3.606 1.00 73.38 132 THR A O 1
ATOM 1100 N N . MET A 1 133 ? 2.588 6.241 2.553 1.00 70.25 133 MET A N 1
ATOM 1101 C CA . MET A 1 133 ? 2.797 7.655 2.258 1.00 70.25 133 MET A CA 1
ATOM 1102 C C . MET A 1 133 ? 2.553 8.511 3.501 1.00 70.25 133 MET A C 1
ATOM 1104 O O . MET A 1 133 ? 1.496 8.452 4.128 1.00 70.25 133 MET A O 1
ATOM 1108 N N . ILE A 1 134 ? 3.516 9.377 3.820 1.00 65.88 134 ILE A N 1
ATOM 1109 C CA . ILE A 1 134 ? 3.291 10.461 4.778 1.00 65.88 134 ILE A CA 1
ATOM 1110 C C . ILE A 1 134 ? 2.197 11.360 4.200 1.00 65.88 134 ILE A C 1
ATOM 1112 O O . ILE A 1 134 ? 2.287 11.789 3.047 1.00 65.88 134 ILE A O 1
ATOM 1116 N N . ALA A 1 135 ? 1.165 11.646 4.998 1.00 66.88 135 ALA A N 1
ATOM 1117 C CA . ALA A 1 135 ? 0.071 12.506 4.569 1.00 66.88 135 ALA A CA 1
ATOM 1118 C C . ALA A 1 135 ? 0.636 13.842 4.044 1.00 66.88 135 ALA A C 1
ATOM 1120 O O . ALA A 1 135 ? 1.409 14.490 4.760 1.00 66.88 135 ALA A O 1
ATOM 1121 N N . PRO A 1 136 ? 0.252 14.298 2.834 1.00 57.50 136 PRO A N 1
ATOM 1122 C CA . PRO A 1 136 ? 0.767 15.547 2.275 1.00 57.50 136 PRO A CA 1
ATOM 1123 C C . PRO A 1 136 ? 0.548 16.755 3.190 1.00 57.50 136 PRO A C 1
ATOM 1125 O O . PRO A 1 136 ? 1.338 17.690 3.155 1.00 57.50 136 PRO A O 1
ATOM 1128 N N . SER A 1 137 ? -0.488 16.728 4.031 1.00 66.19 137 SER A N 1
ATOM 1129 C CA . SER A 1 137 ? -0.742 17.740 5.061 1.00 66.19 137 SER A CA 1
ATOM 1130 C C . SER A 1 137 ? 0.369 17.830 6.111 1.00 66.19 137 SER A C 1
ATOM 1132 O O . SER A 1 137 ? 0.701 18.926 6.545 1.00 66.19 137 SER A O 1
ATOM 1134 N N . ILE A 1 138 ? 0.964 16.699 6.498 1.00 68.31 138 ILE A N 1
ATOM 1135 C CA . ILE A 1 138 ? 2.076 16.640 7.454 1.00 68.31 138 ILE A CA 1
ATOM 1136 C C . ILE A 1 138 ? 3.370 17.074 6.766 1.00 68.31 138 ILE A C 1
ATOM 1138 O O . ILE A 1 138 ? 4.096 17.911 7.296 1.00 68.31 138 ILE A O 1
ATOM 1142 N N . LEU A 1 139 ? 3.640 16.549 5.566 1.00 64.12 139 LEU A N 1
ATOM 1143 C CA . LEU A 1 139 ? 4.848 16.890 4.809 1.00 64.12 139 LEU A CA 1
ATOM 1144 C C . LEU A 1 139 ? 4.917 18.391 4.487 1.00 64.12 139 LEU A C 1
ATOM 1146 O O . LEU A 1 139 ? 5.978 19.000 4.573 1.00 64.12 139 LEU A O 1
ATOM 1150 N N . ASN A 1 140 ? 3.773 18.990 4.156 1.00 72.19 140 ASN A N 1
ATOM 1151 C CA . ASN A 1 140 ? 3.656 20.401 3.797 1.00 72.19 140 ASN A CA 1
ATOM 1152 C C . ASN A 1 140 ? 3.157 21.268 4.965 1.00 72.19 140 ASN A C 1
ATOM 1154 O O . ASN A 1 140 ? 2.617 22.351 4.737 1.00 72.19 140 ASN A O 1
ATOM 1158 N N . ALA A 1 141 ? 3.326 20.823 6.214 1.00 77.12 141 ALA A N 1
ATOM 1159 C CA . ALA A 1 141 ? 2.894 21.585 7.387 1.00 77.12 141 ALA A CA 1
ATOM 1160 C C . ALA A 1 141 ? 3.547 22.981 7.458 1.00 77.12 141 ALA A C 1
ATOM 1162 O O . ALA A 1 141 ? 2.914 23.942 7.895 1.00 77.12 141 ALA A O 1
ATOM 1163 N N . SER A 1 142 ? 4.785 23.124 6.971 1.00 76.56 142 SER A N 1
ATOM 1164 C CA . SER A 1 142 ? 5.459 24.424 6.843 1.00 76.56 142 SER A CA 1
ATOM 1165 C C . SER A 1 142 ? 4.749 25.344 5.849 1.00 76.56 142 SER A C 1
ATOM 1167 O O . SER A 1 142 ? 4.427 26.478 6.193 1.00 76.56 142 SER A O 1
ATOM 1169 N N . LEU A 1 143 ? 4.420 24.841 4.656 1.00 80.25 143 LEU A N 1
ATOM 1170 C CA . LEU A 1 143 ? 3.660 25.586 3.648 1.00 80.25 143 LEU A CA 1
ATOM 1171 C C . LEU A 1 143 ? 2.265 25.966 4.153 1.00 80.25 143 LEU A C 1
ATOM 1173 O O . LEU A 1 143 ? 1.765 27.039 3.829 1.00 80.25 143 LEU A O 1
ATOM 1177 N N . PHE A 1 144 ? 1.642 25.118 4.975 1.00 84.00 144 PHE A N 1
ATOM 1178 C CA . PHE A 1 144 ? 0.381 25.448 5.634 1.00 84.00 144 PHE A CA 1
ATOM 1179 C C . PHE A 1 144 ? 0.535 26.646 6.584 1.00 84.00 144 PHE A C 1
ATOM 1181 O O . PHE A 1 144 ? -0.262 27.584 6.526 1.00 84.00 144 PHE A O 1
ATOM 1188 N N . GLN A 1 145 ? 1.590 26.668 7.404 1.00 84.19 145 GLN A N 1
ATOM 1189 C CA . GLN A 1 145 ? 1.876 27.797 8.291 1.00 84.19 145 GLN A CA 1
ATOM 1190 C C . GLN A 1 145 ? 2.219 29.079 7.514 1.00 84.19 145 GLN A C 1
ATOM 1192 O O . GLN A 1 145 ? 1.757 30.164 7.871 1.00 84.19 145 GLN A O 1
ATOM 1197 N N . GLU A 1 146 ? 2.986 28.971 6.429 1.00 89.06 146 GLU A N 1
ATOM 1198 C CA . GLU A 1 146 ? 3.291 30.095 5.537 1.00 89.06 146 GLU A CA 1
ATOM 1199 C C . GLU A 1 146 ? 2.029 30.641 4.857 1.00 89.06 146 GLU A C 1
ATOM 1201 O O . GLU A 1 146 ? 1.826 31.857 4.795 1.00 89.06 146 GLU A O 1
ATOM 1206 N N . ALA A 1 147 ? 1.136 29.759 4.403 1.00 87.62 14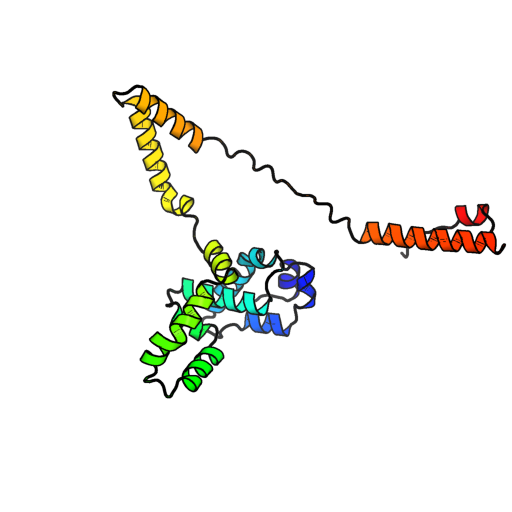7 ALA A N 1
ATOM 1207 C CA . ALA A 1 147 ? -0.152 30.142 3.840 1.00 87.62 147 ALA A CA 1
ATOM 1208 C C . ALA A 1 147 ? -1.026 30.862 4.878 1.00 87.62 147 ALA A C 1
ATOM 1210 O O . ALA A 1 147 ? -1.601 31.904 4.561 1.00 87.62 147 ALA A O 1
ATOM 1211 N N . LEU A 1 148 ? -1.079 30.376 6.124 1.00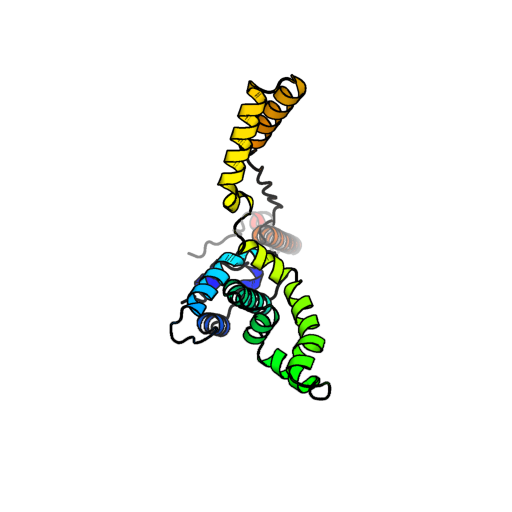 90.56 148 LEU A N 1
ATOM 1212 C CA . LEU A 1 148 ? -1.774 31.051 7.225 1.00 90.56 148 LEU A CA 1
ATOM 1213 C C . LEU A 1 148 ? -1.196 32.442 7.500 1.00 90.56 148 LEU A C 1
ATOM 1215 O O . LEU A 1 148 ? -1.953 33.407 7.599 1.00 90.56 148 LEU A O 1
ATOM 1219 N N . ALA A 1 149 ? 0.131 32.574 7.562 1.00 91.56 149 ALA A N 1
ATOM 1220 C CA . ALA A 1 149 ? 0.790 33.865 7.750 1.00 91.56 149 ALA A CA 1
ATOM 1221 C C . ALA A 1 149 ? 0.462 34.837 6.605 1.00 91.56 149 ALA A C 1
ATOM 1223 O O . ALA A 1 149 ? 0.181 36.017 6.837 1.00 91.56 149 ALA A O 1
ATOM 1224 N N . ARG A 1 150 ? 0.420 34.340 5.362 1.00 93.25 150 ARG A N 1
ATOM 1225 C CA . ARG A 1 150 ? 0.034 35.143 4.199 1.00 93.25 150 ARG A CA 1
ATOM 1226 C C . ARG A 1 150 ? -1.428 35.581 4.260 1.00 93.25 150 ARG A C 1
ATOM 1228 O O . ARG A 1 150 ? -1.712 36.739 3.958 1.00 93.25 150 ARG A O 1
ATOM 1235 N N . GLN A 1 151 ? -2.340 34.698 4.662 1.00 93.50 151 GLN A N 1
ATOM 1236 C CA . GLN A 1 151 ? -3.752 35.044 4.846 1.00 93.50 151 GLN A CA 1
ATOM 1237 C C . GLN A 1 151 ? -3.934 36.061 5.980 1.00 93.50 151 GLN A C 1
ATOM 1239 O O . GLN A 1 151 ? -4.657 37.035 5.802 1.00 93.50 151 GLN A O 1
ATOM 1244 N N . ALA A 1 152 ? -3.218 35.917 7.100 1.00 93.19 152 ALA A N 1
ATOM 1245 C CA . ALA A 1 152 ? -3.254 36.885 8.198 1.00 93.19 152 ALA A CA 1
ATOM 1246 C C . ALA A 1 152 ? -2.760 38.272 7.753 1.00 93.19 152 ALA A C 1
ATOM 1248 O O . ALA A 1 152 ? -3.372 39.290 8.078 1.00 93.19 152 ALA A O 1
ATOM 1249 N N . TYR A 1 153 ? -1.701 38.318 6.937 1.00 94.88 153 TYR A N 1
ATOM 1250 C CA . TYR A 1 153 ? -1.230 39.564 6.337 1.00 94.88 153 TYR A CA 1
ATOM 1251 C C . TYR A 1 153 ? -2.293 40.204 5.433 1.00 94.88 153 TYR A C 1
ATOM 1253 O O . TYR A 1 153 ? -2.539 41.404 5.549 1.00 94.88 153 TYR A O 1
ATOM 1261 N N . LEU A 1 154 ? -2.932 39.428 4.549 1.00 95.06 154 LEU A N 1
ATOM 1262 C CA . LEU A 1 154 ? -3.979 39.930 3.648 1.00 95.06 154 LEU A CA 1
ATOM 1263 C C . LEU A 1 154 ? -5.214 40.416 4.412 1.00 95.06 154 LEU A C 1
ATOM 1265 O O . LEU A 1 154 ? -5.768 41.452 4.059 1.00 95.06 154 LEU A O 1
ATOM 1269 N N . MET A 1 155 ? -5.595 39.724 5.485 1.00 93.75 155 MET A N 1
ATOM 1270 C CA . MET A 1 155 ? -6.686 40.127 6.372 1.00 93.75 155 MET A CA 1
ATOM 1271 C C . MET A 1 155 ? -6.464 41.524 6.968 1.00 93.75 155 MET A C 1
ATOM 1273 O O . MET A 1 155 ? -7.411 42.293 7.071 1.00 93.75 155 MET A O 1
ATOM 1277 N N . MET A 1 156 ? -5.226 41.863 7.342 1.00 93.06 156 MET A N 1
ATOM 1278 C CA . MET A 1 156 ? -4.903 43.145 7.986 1.00 93.06 156 MET A CA 1
ATOM 1279 C C . MET A 1 156 ? -4.518 44.263 7.006 1.00 93.06 156 MET A C 1
ATOM 1281 O O . MET A 1 156 ? -4.701 45.432 7.328 1.00 93.06 156 MET A O 1
ATOM 1285 N N . ASN A 1 157 ? -3.951 43.926 5.841 1.00 94.62 157 ASN A N 1
ATOM 1286 C CA . ASN A 1 157 ? -3.256 44.898 4.984 1.00 94.62 157 ASN A CA 1
ATOM 1287 C C . ASN A 1 157 ? -3.790 44.986 3.545 1.00 94.62 157 ASN A C 1
ATOM 1289 O O . ASN A 1 157 ? -3.290 45.799 2.769 1.00 94.62 157 ASN A O 1
ATOM 1293 N N . ALA A 1 158 ? -4.748 44.150 3.126 1.00 94.31 158 ALA A N 1
ATOM 1294 C CA . ALA A 1 158 ? -5.284 44.242 1.766 1.00 94.31 158 ALA A CA 1
ATOM 1295 C C . ALA A 1 158 ? -6.125 45.517 1.580 1.00 94.31 158 ALA A C 1
ATOM 1297 O O . ALA A 1 158 ? -6.869 45.903 2.469 1.00 94.31 158 ALA A O 1
ATOM 1298 N N . ASN A 1 159 ? -6.079 46.136 0.398 1.00 93.56 159 ASN A N 1
ATOM 1299 C CA . ASN A 1 159 ? -6.857 47.354 0.104 1.00 93.56 159 ASN A CA 1
ATOM 1300 C C . ASN A 1 159 ? -8.362 47.096 -0.108 1.00 93.56 159 ASN A C 1
ATOM 1302 O O . ASN A 1 159 ? -9.152 48.032 -0.133 1.00 93.56 159 ASN A O 1
ATOM 1306 N N . SER A 1 160 ? -8.755 45.838 -0.331 1.00 95.50 160 SER A N 1
ATOM 1307 C CA . SER A 1 160 ? -10.139 45.448 -0.595 1.00 95.50 160 SER A CA 1
ATOM 1308 C C . SER A 1 160 ? -10.736 44.761 0.626 1.00 95.50 160 SER A C 1
ATOM 1310 O O . SER A 1 160 ? -10.257 43.701 1.030 1.00 95.50 160 SER A O 1
ATOM 1312 N N . GLU A 1 161 ? -11.827 45.316 1.154 1.00 93.12 161 GLU A N 1
ATOM 1313 C CA . GLU A 1 161 ? -12.589 44.738 2.272 1.00 93.12 161 GLU A CA 1
ATOM 1314 C C . GLU A 1 161 ? -13.091 43.316 1.961 1.00 93.12 161 GLU A C 1
ATOM 1316 O O . GLU A 1 161 ? -13.164 42.460 2.846 1.00 93.12 161 GLU A O 1
ATOM 1321 N N . LEU A 1 162 ? -13.363 43.020 0.683 1.00 93.25 162 LEU A N 1
ATOM 1322 C CA . LEU A 1 162 ? -13.738 41.679 0.240 1.00 93.25 162 LEU A CA 1
ATOM 1323 C C . LEU A 1 162 ? -12.581 40.687 0.417 1.00 93.25 162 LEU A C 1
ATOM 1325 O O . LEU A 1 162 ? -12.790 39.591 0.933 1.00 93.25 162 LEU A O 1
ATOM 1329 N N . VAL A 1 163 ? -11.360 41.075 0.034 1.00 93.94 163 VAL A N 1
ATOM 1330 C CA . VAL A 1 163 ? -10.158 40.238 0.193 1.00 93.94 163 VAL A CA 1
ATOM 1331 C C . VAL A 1 163 ? -9.825 40.050 1.671 1.00 93.94 163 VAL A C 1
ATOM 1333 O O . VAL A 1 163 ? -9.494 38.938 2.079 1.00 93.94 163 VAL A O 1
ATOM 1336 N N . GLN A 1 164 ? -9.973 41.099 2.486 1.00 92.50 164 GLN A N 1
ATOM 1337 C CA . GLN A 1 164 ? -9.788 41.005 3.936 1.00 92.50 164 GLN A CA 1
ATOM 1338 C C . GLN A 1 164 ? -10.773 40.006 4.562 1.00 92.50 164 GLN A C 1
ATOM 1340 O O . GLN A 1 164 ? -10.370 39.128 5.325 1.00 92.50 164 GLN A O 1
ATOM 1345 N N . THR A 1 165 ? -12.052 40.087 4.183 1.00 93.62 165 THR A N 1
ATOM 1346 C CA . THR A 1 165 ? -13.111 39.196 4.683 1.00 93.62 165 THR A CA 1
ATOM 1347 C C . THR A 1 165 ? -12.908 37.753 4.219 1.00 93.62 165 THR A C 1
ATOM 1349 O O . THR A 1 165 ? -13.066 36.820 5.005 1.00 93.62 165 THR A O 1
ATOM 1352 N N . GLN A 1 166 ? -12.526 37.541 2.957 1.00 93.88 166 GLN A N 1
ATOM 1353 C CA . GLN A 1 166 ? -12.225 36.207 2.428 1.00 93.88 166 GLN A CA 1
ATOM 1354 C C . GLN A 1 166 ? -11.021 35.575 3.130 1.00 93.88 166 GLN A C 1
ATOM 1356 O O . GLN A 1 166 ? -11.068 34.392 3.470 1.00 93.88 166 GLN A O 1
ATOM 1361 N N . ALA A 1 167 ? -9.976 36.362 3.395 1.00 91.44 167 ALA A N 1
ATOM 1362 C CA . ALA A 1 167 ? -8.815 35.907 4.146 1.00 91.44 167 ALA A CA 1
ATOM 1363 C C . ALA A 1 167 ? -9.185 35.544 5.593 1.00 91.44 167 ALA A C 1
ATOM 1365 O O . ALA A 1 167 ? -8.832 34.461 6.058 1.00 91.44 167 ALA A O 1
ATOM 1366 N N . ALA A 1 168 ? -9.975 36.385 6.273 1.00 90.00 168 ALA A N 1
ATOM 1367 C CA . ALA A 1 168 ? -10.487 36.095 7.612 1.00 90.00 168 ALA A CA 1
ATOM 1368 C C . ALA A 1 168 ? -11.316 34.799 7.647 1.00 90.00 168 ALA A C 1
ATOM 1370 O O . ALA A 1 168 ? -11.101 33.945 8.505 1.00 90.00 168 ALA A O 1
ATOM 1371 N N . ASN A 1 169 ? -12.223 34.609 6.683 1.00 92.31 169 ASN A N 1
ATOM 1372 C CA . ASN A 1 169 ? -13.038 33.399 6.580 1.00 92.31 169 ASN A CA 1
ATOM 1373 C C . ASN A 1 169 ? -12.178 32.146 6.328 1.00 92.31 169 ASN A C 1
ATOM 1375 O O . ASN A 1 169 ? -12.361 31.126 6.985 1.00 92.31 169 ASN A O 1
ATOM 1379 N N . SER A 1 170 ? -11.188 32.237 5.435 1.00 90.31 170 SER A N 1
ATOM 1380 C CA . SER A 1 170 ? -10.246 31.143 5.168 1.00 90.31 170 SER A CA 1
ATOM 1381 C C . SER A 1 170 ? -9.526 30.691 6.444 1.00 90.31 170 SER A C 1
ATOM 1383 O O . SER A 1 170 ? -9.489 29.499 6.744 1.00 90.31 170 SER A O 1
ATOM 1385 N N . ILE A 1 171 ? -9.041 31.639 7.254 1.00 89.50 171 ILE A N 1
ATOM 1386 C CA . ILE A 1 171 ? -8.403 31.346 8.546 1.00 89.50 171 ILE A CA 1
ATOM 1387 C C . ILE A 1 171 ? -9.392 30.676 9.510 1.00 89.50 171 ILE A C 1
ATOM 1389 O O . ILE A 1 171 ? -9.049 29.665 10.119 1.00 89.50 171 ILE A O 1
ATOM 1393 N N . LEU A 1 172 ? -10.621 31.188 9.628 1.00 89.44 172 LEU A N 1
ATOM 1394 C CA . LEU A 1 172 ? -11.643 30.630 10.524 1.00 89.44 172 LEU A CA 1
ATOM 1395 C C . LEU A 1 172 ? -12.046 29.196 10.157 1.00 89.44 172 LEU A C 1
ATOM 1397 O O . LEU A 1 172 ? -12.280 28.385 11.049 1.00 89.44 172 LEU A O 1
ATOM 1401 N N . VAL A 1 173 ? -12.117 28.872 8.865 1.00 88.50 173 VAL A N 1
ATOM 1402 C CA . VAL A 1 173 ? -12.441 27.518 8.391 1.00 88.50 173 VAL A CA 1
ATOM 1403 C C . VAL A 1 173 ? -11.290 26.548 8.656 1.00 88.50 173 VAL A C 1
ATOM 1405 O O . VAL A 1 173 ? -11.535 25.439 9.121 1.00 88.50 173 VAL A O 1
ATOM 1408 N N . GLN A 1 174 ? -10.044 26.955 8.391 1.00 85.50 174 GLN A N 1
ATOM 1409 C CA . GLN A 1 174 ? -8.873 26.074 8.520 1.00 85.50 174 GLN A CA 1
ATOM 1410 C C . GLN A 1 174 ? -8.392 25.902 9.966 1.00 85.50 174 GLN A C 1
ATOM 1412 O O . GLN A 1 174 ? -7.839 24.861 10.305 1.00 85.50 174 GLN A O 1
ATOM 1417 N N . LEU A 1 175 ? -8.609 26.904 10.825 1.00 83.56 175 LEU A N 1
ATOM 1418 C CA . LEU A 1 175 ? -8.326 26.837 12.264 1.00 83.56 175 LEU A CA 1
ATOM 1419 C C . LEU A 1 175 ? -9.551 26.438 13.089 1.00 83.56 175 LEU A C 1
ATOM 1421 O O . LEU A 1 175 ? -9.508 26.490 14.322 1.00 83.56 175 LEU A O 1
ATOM 1425 N N . LYS A 1 176 ? -10.649 26.043 12.432 1.00 83.25 176 LYS A N 1
ATOM 1426 C CA . LYS A 1 176 ? -11.789 25.470 13.136 1.00 83.25 176 LYS A CA 1
ATOM 1427 C C . LYS A 1 176 ? -11.274 24.251 13.910 1.00 83.25 176 LYS A C 1
ATOM 1429 O O . LYS A 1 176 ? -10.599 23.410 13.310 1.00 83.25 176 LYS A O 1
ATOM 1434 N N . PRO A 1 177 ? -11.560 24.136 15.221 1.00 73.00 177 PRO A N 1
ATOM 1435 C CA . PRO A 1 177 ? -11.227 22.918 15.943 1.00 73.00 177 PRO A CA 1
ATOM 1436 C C . PRO A 1 177 ? -11.832 21.740 15.176 1.00 73.00 177 PRO A C 1
ATOM 1438 O O . PRO A 1 177 ? -12.945 21.895 14.655 1.00 73.00 177 PRO A O 1
ATOM 1441 N N . PRO A 1 178 ? -11.119 20.603 15.062 1.00 70.06 178 PRO A N 1
ATOM 1442 C CA . PRO A 1 178 ? -11.651 19.450 14.361 1.00 70.06 178 PRO A CA 1
ATOM 1443 C C . PRO A 1 178 ? -13.035 19.182 14.933 1.00 70.06 178 PRO A C 1
ATOM 1445 O O . PRO A 1 178 ? -13.182 19.013 16.148 1.00 70.06 178 PRO A O 1
ATOM 1448 N N . GLU A 1 179 ? -14.057 19.228 14.072 1.00 67.81 179 GLU A N 1
ATOM 1449 C CA . GLU A 1 179 ? -15.363 18.726 14.466 1.00 67.81 179 GLU A CA 1
ATOM 1450 C C . GLU A 1 179 ? -15.083 17.316 14.933 1.00 67.81 179 GLU A C 1
ATOM 1452 O O . GLU A 1 179 ? -14.543 16.527 14.155 1.00 67.81 179 GLU A O 1
ATOM 1457 N N . VAL A 1 180 ? -15.311 17.063 16.229 1.00 59.34 180 VAL A N 1
ATOM 1458 C CA . VAL A 1 180 ? -15.153 15.744 16.830 1.00 59.34 180 VAL A CA 1
ATOM 1459 C C . VAL A 1 180 ? -15.842 14.829 15.853 1.00 59.34 180 VAL A C 1
ATOM 1461 O O . VAL A 1 180 ? -17.062 14.941 15.705 1.00 59.34 180 VAL A O 1
ATOM 1464 N N . ALA A 1 181 ? -15.053 14.056 15.098 1.00 52.16 181 ALA A N 1
ATOM 1465 C CA . ALA A 1 181 ? -15.597 13.152 14.117 1.00 52.16 181 ALA A CA 1
ATOM 1466 C C . ALA A 1 181 ? -16.593 12.366 14.939 1.00 52.16 181 ALA A C 1
ATOM 1468 O O . ALA A 1 181 ? -16.198 11.710 15.910 1.00 52.16 181 ALA A O 1
ATOM 1469 N N . LYS A 1 182 ? -17.888 12.560 14.665 1.00 45.84 182 LYS A N 1
ATOM 1470 C CA . LYS A 1 182 ? -18.895 11.675 15.201 1.00 45.84 182 LYS A CA 1
ATOM 1471 C C . LYS A 1 182 ? -18.432 10.362 14.629 1.00 45.84 182 LYS A C 1
ATOM 1473 O O . LYS A 1 182 ? -18.577 10.112 13.437 1.00 45.84 182 LYS A O 1
ATOM 1478 N N . ILE A 1 183 ? -17.731 9.601 15.459 1.00 48.22 183 ILE A N 1
ATOM 1479 C CA . ILE A 1 183 ? -17.547 8.194 15.254 1.00 48.22 183 ILE A CA 1
ATOM 1480 C C . ILE A 1 183 ? -18.996 7.751 15.320 1.00 48.22 183 ILE A C 1
ATOM 1482 O O . ILE A 1 183 ? -19.539 7.503 16.394 1.00 48.22 183 ILE A O 1
ATOM 1486 N N . GLU A 1 184 ? -19.658 7.765 14.165 1.00 41.41 184 GLU A N 1
ATOM 1487 C CA . GLU A 1 184 ? -20.717 6.842 13.850 1.00 41.41 184 GLU A CA 1
ATOM 1488 C C . GLU A 1 184 ? -20.022 5.491 13.956 1.00 41.41 184 GLU A C 1
ATOM 1490 O O . GLU A 1 184 ? -19.605 4.851 12.997 1.00 41.41 184 GLU A O 1
ATOM 1495 N N . LEU A 1 185 ? -19.825 5.086 15.208 1.00 45.41 185 LEU A N 1
ATOM 1496 C CA . LEU A 1 185 ? -19.965 3.731 15.633 1.00 45.41 185 LEU A CA 1
ATOM 1497 C C . LEU A 1 185 ? -21.388 3.423 15.184 1.00 45.41 185 LEU A C 1
ATOM 1499 O O . LEU A 1 185 ? -22.343 3.502 15.953 1.00 45.41 185 LEU A O 1
ATOM 1503 N N . GLU A 1 186 ? -21.518 3.075 13.903 1.00 41.03 186 GLU A N 1
ATOM 1504 C CA . GLU A 1 186 ? -22.364 1.983 13.502 1.00 41.03 186 GLU A CA 1
ATOM 1505 C C . GLU A 1 186 ? -21.914 0.805 14.373 1.00 41.03 186 GLU A C 1
ATOM 1507 O O . GLU A 1 186 ? -21.245 -0.137 13.955 1.00 41.03 186 GLU A O 1
ATOM 1512 N N . ILE A 1 187 ? -22.378 0.823 15.620 1.00 45.34 187 ILE A N 1
ATOM 1513 C CA . ILE A 1 187 ? -22.951 -0.337 16.261 1.00 45.34 187 ILE A CA 1
ATOM 1514 C C . ILE A 1 187 ? -24.189 -0.651 15.407 1.00 45.34 187 ILE A C 1
ATOM 1516 O O . ILE A 1 187 ? -25.327 -0.595 15.858 1.00 45.34 187 ILE A O 1
ATOM 1520 N N . GLY A 1 188 ? -23.968 -0.974 14.126 1.00 42.22 188 GLY A N 1
ATOM 1521 C CA . GLY A 1 188 ? -24.728 -2.010 13.485 1.00 42.22 188 GLY A CA 1
ATOM 1522 C C . GLY A 1 188 ? -24.478 -3.177 14.405 1.00 42.22 188 GLY A C 1
ATOM 1523 O O . GLY A 1 188 ? -23.376 -3.731 14.425 1.00 42.22 188 GLY A O 1
ATOM 1524 N N . LEU A 1 189 ? -25.443 -3.393 15.294 1.00 45.31 189 LEU A N 1
ATOM 1525 C CA . LEU A 1 189 ? -25.536 -4.528 16.178 1.00 45.31 189 LEU A CA 1
ATOM 1526 C C . LEU A 1 189 ? -25.294 -5.750 15.293 1.00 45.31 189 LEU A C 1
ATOM 1528 O O . LEU A 1 189 ? -26.212 -6.313 14.708 1.00 45.31 189 LEU A O 1
ATOM 1532 N N . LYS A 1 190 ? -24.034 -6.177 15.185 1.00 46.88 190 LYS A N 1
ATOM 1533 C CA . LYS A 1 190 ? -23.720 -7.590 15.126 1.00 46.88 190 LYS A CA 1
ATOM 1534 C C . LYS A 1 190 ? -24.189 -8.083 16.477 1.00 46.88 190 LYS A C 1
ATOM 1536 O O . LYS A 1 190 ? -23.413 -8.103 17.429 1.00 46.88 190 LYS A O 1
ATOM 1541 N N . GLU A 1 191 ? -25.499 -8.318 16.571 1.00 47.38 191 GLU A N 1
ATOM 1542 C CA . GLU A 1 191 ? -26.090 -9.145 17.600 1.00 47.38 191 GLU A CA 1
ATOM 1543 C C . GLU A 1 191 ? -25.132 -10.316 17.751 1.00 47.38 191 GLU A C 1
ATOM 1545 O O . GLU A 1 191 ? -24.849 -11.037 16.792 1.00 47.38 191 GLU A O 1
ATOM 1550 N N . ASN A 1 192 ? -24.494 -10.374 18.918 1.00 50.19 192 ASN A N 1
ATOM 1551 C CA . ASN A 1 192 ? -23.602 -11.455 19.273 1.00 50.19 192 ASN A CA 1
ATOM 1552 C C . ASN A 1 192 ? -24.316 -12.762 18.920 1.00 50.19 192 ASN A C 1
ATOM 1554 O O . ASN A 1 192 ? -25.446 -12.955 19.373 1.00 50.19 192 ASN A O 1
ATOM 1558 N N . ASP A 1 193 ? -23.655 -13.645 18.161 1.00 58.34 193 ASP A N 1
ATOM 1559 C CA . ASP A 1 193 ? -24.131 -15.010 17.885 1.00 58.34 193 ASP A CA 1
ATOM 1560 C C . ASP A 1 193 ? -24.681 -15.665 19.162 1.00 58.34 193 ASP A C 1
ATOM 1562 O O . ASP A 1 193 ? -25.714 -16.314 19.114 1.00 58.34 193 ASP A O 1
ATOM 1566 N N . ALA A 1 194 ? -24.100 -15.355 20.326 1.00 60.97 194 ALA A N 1
ATOM 1567 C CA . ALA A 1 194 ? -24.571 -15.797 21.635 1.00 60.97 194 ALA A CA 1
ATOM 1568 C C . ALA A 1 194 ? -26.045 -15.458 21.959 1.00 60.97 194 ALA A C 1
ATOM 1570 O O . ALA A 1 19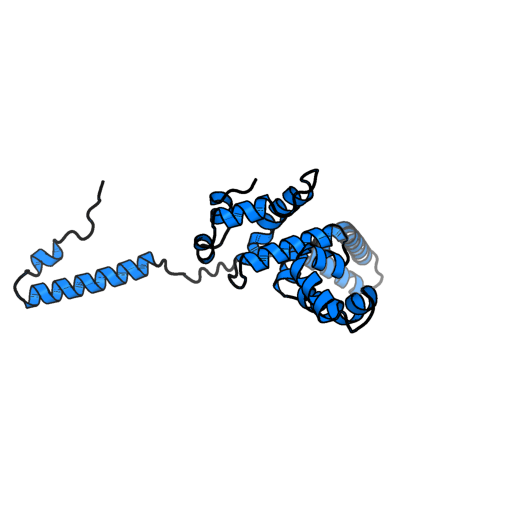4 ? -26.729 -16.287 22.546 1.00 60.97 194 ALA A O 1
ATOM 1571 N N . ILE A 1 195 ? -26.569 -14.276 21.598 1.00 70.69 195 ILE A N 1
ATOM 1572 C CA . ILE A 1 195 ? -27.983 -13.923 21.863 1.00 70.69 195 ILE A CA 1
ATOM 1573 C C . ILE A 1 195 ? -28.912 -14.650 20.885 1.00 70.69 195 ILE A C 1
ATOM 1575 O O . ILE A 1 195 ? -29.990 -15.097 21.276 1.00 70.69 195 ILE A O 1
ATOM 1579 N N . SER A 1 196 ? -28.492 -14.798 19.626 1.00 71.31 196 SER A N 1
ATOM 1580 C CA . SER A 1 196 ? -29.234 -15.570 18.624 1.00 71.31 196 SER A CA 1
ATOM 1581 C C . SER A 1 196 ? -29.272 -17.060 18.987 1.00 71.31 196 SER A C 1
ATOM 1583 O O . SER A 1 196 ? -30.335 -17.681 18.967 1.00 71.31 196 SER A O 1
ATOM 1585 N N . GLU A 1 197 ? -28.141 -17.615 19.423 1.00 73.38 197 GLU A N 1
ATOM 1586 C CA . GLU A 1 197 ? -28.008 -18.981 19.934 1.00 73.38 197 GLU A CA 1
ATOM 1587 C C . GLU A 1 197 ? -28.839 -19.190 21.203 1.00 73.38 197 GLU A C 1
ATOM 1589 O O . GLU A 1 197 ? -29.588 -20.162 21.272 1.00 73.38 197 GLU A O 1
ATOM 1594 N N . LEU A 1 198 ? -28.813 -18.251 22.157 1.00 73.81 198 LEU A N 1
ATOM 1595 C CA . LEU A 1 198 ? -29.682 -18.283 23.339 1.00 73.81 198 LEU A CA 1
ATOM 1596 C C . LEU A 1 198 ? -31.165 -18.254 22.958 1.00 73.81 198 LEU A C 1
ATOM 1598 O O . LEU A 1 198 ? -31.957 -19.024 23.502 1.00 73.81 198 LEU A O 1
ATOM 1602 N N . ARG A 1 199 ? -31.566 -17.404 22.004 1.00 77.88 199 ARG A N 1
ATOM 1603 C CA . ARG A 1 199 ? -32.956 -17.340 21.526 1.00 77.88 199 ARG A CA 1
ATOM 1604 C C . ARG A 1 199 ? -33.373 -18.646 20.843 1.00 77.88 199 ARG A C 1
ATOM 1606 O O . ARG A 1 199 ? -34.499 -19.096 21.028 1.00 77.88 199 ARG A O 1
ATOM 1613 N N . LYS A 1 200 ? -32.476 -19.274 20.086 1.00 80.75 200 LYS A N 1
ATOM 1614 C CA . LYS A 1 200 ? -32.743 -20.559 19.435 1.00 80.75 200 LYS A CA 1
ATOM 1615 C C . LYS A 1 200 ? -32.845 -21.703 20.450 1.00 80.75 200 LYS A C 1
ATOM 1617 O O . LYS A 1 200 ? -33.815 -22.452 20.414 1.00 80.75 200 LYS A O 1
ATOM 1622 N N . ALA A 1 201 ? -31.914 -21.781 21.400 1.00 79.00 201 ALA A N 1
ATOM 1623 C CA . ALA A 1 201 ? -31.919 -22.788 22.460 1.00 79.00 201 ALA A CA 1
ATOM 1624 C C . ALA A 1 201 ? -33.164 -22.674 23.356 1.00 79.00 201 ALA A C 1
ATOM 1626 O O . ALA A 1 201 ? -33.790 -23.678 23.688 1.00 79.00 201 ALA A O 1
ATOM 1627 N N . THR A 1 202 ? -33.583 -21.450 23.693 1.00 82.38 202 THR A N 1
ATOM 1628 C CA . THR A 1 202 ? -34.814 -21.218 24.469 1.00 82.38 202 THR A CA 1
ATOM 1629 C C . THR A 1 202 ? -36.080 -21.588 23.696 1.00 82.38 202 THR A C 1
ATOM 1631 O O . THR A 1 202 ? -37.003 -22.141 24.290 1.00 82.38 202 THR A O 1
ATOM 1634 N N . GLN A 1 203 ? -36.132 -21.352 22.380 1.00 83.44 203 GLN A N 1
ATOM 1635 C CA . GLN A 1 203 ? -37.252 -21.802 21.542 1.00 83.44 203 GLN A CA 1
ATOM 1636 C C . GLN A 1 203 ? -37.332 -23.329 21.442 1.00 83.44 203 GLN A C 1
ATOM 1638 O O . GLN A 1 203 ? -38.422 -23.890 21.548 1.00 83.44 203 GLN A O 1
ATOM 1643 N N . GLU A 1 204 ? -36.196 -24.006 21.270 1.00 82.62 204 GLU A N 1
ATOM 1644 C CA . GLU A 1 204 ? -36.137 -25.471 21.224 1.00 82.62 204 GLU A CA 1
ATOM 1645 C C . GLU A 1 204 ? -36.550 -26.092 22.566 1.00 82.62 204 GLU A C 1
ATOM 1647 O O . GLU A 1 204 ? -37.360 -27.021 22.589 1.00 82.62 204 GLU A O 1
ATOM 1652 N N . LEU A 1 205 ? -36.082 -25.531 23.685 1.00 81.50 205 LEU A N 1
ATOM 1653 C CA . LEU A 1 205 ? -36.468 -25.974 25.024 1.00 81.50 205 LEU A CA 1
ATOM 1654 C C . LEU A 1 205 ? -37.966 -25.761 25.291 1.00 81.50 205 LEU A C 1
ATOM 1656 O O . LEU A 1 205 ? -38.642 -26.655 25.796 1.00 81.50 205 LEU A O 1
ATOM 1660 N N . ALA A 1 206 ? -38.516 -24.607 24.902 1.00 82.12 206 ALA A N 1
ATOM 1661 C CA . ALA A 1 206 ? -39.944 -24.331 25.041 1.00 82.12 206 ALA A CA 1
ATOM 1662 C C . ALA A 1 206 ? -40.803 -25.324 24.238 1.00 82.12 206 ALA A C 1
ATOM 1664 O O . ALA A 1 206 ? -41.821 -25.805 24.741 1.00 82.12 206 ALA A O 1
ATOM 1665 N N . ALA A 1 207 ? -40.376 -25.682 23.022 1.00 81.88 207 ALA A N 1
ATOM 1666 C CA . ALA A 1 207 ? -41.058 -26.680 22.201 1.00 81.88 207 ALA A CA 1
ATOM 1667 C C . ALA A 1 207 ? -41.010 -28.083 22.833 1.00 81.88 207 ALA A C 1
ATOM 1669 O O . ALA A 1 207 ? -42.021 -28.787 22.841 1.00 81.88 207 ALA A O 1
ATOM 1670 N N . GLN A 1 208 ? -39.869 -28.480 23.407 1.00 80.31 208 GLN A N 1
ATOM 1671 C CA .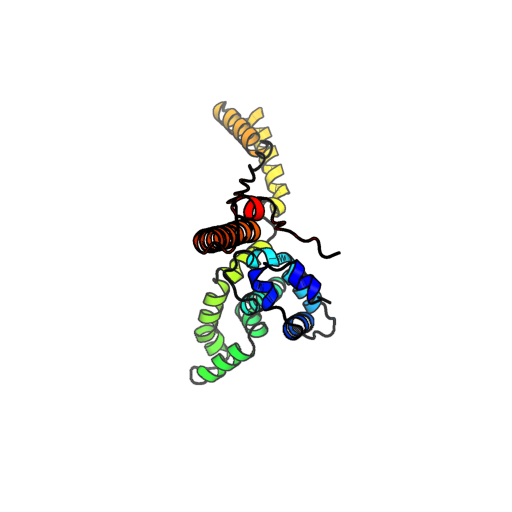 GLN A 1 208 ? -39.745 -29.753 24.126 1.00 80.31 208 GLN A CA 1
ATOM 1672 C C . GLN A 1 208 ? -40.644 -29.804 25.364 1.00 80.31 208 GLN A C 1
ATOM 1674 O O . GLN A 1 208 ? -41.366 -30.785 25.545 1.00 80.31 208 GLN A O 1
ATOM 1679 N N . ASN A 1 209 ? -40.678 -28.737 26.164 1.00 77.06 209 ASN A N 1
ATOM 1680 C CA . ASN A 1 209 ? -41.546 -28.658 27.340 1.00 77.06 209 ASN A CA 1
ATOM 1681 C C . ASN A 1 209 ? -43.028 -28.730 26.950 1.00 77.06 209 ASN A C 1
ATOM 1683 O O . ASN A 1 209 ? -43.804 -29.440 27.584 1.00 77.06 209 ASN A O 1
ATOM 1687 N N . GLN A 1 210 ? -43.429 -28.065 25.864 1.00 79.12 210 GLN A N 1
ATOM 1688 C CA . GLN A 1 210 ? -44.805 -28.126 25.373 1.00 79.12 210 GLN A CA 1
ATOM 1689 C C . GLN A 1 210 ? -45.207 -29.545 24.937 1.00 79.12 210 GLN A C 1
ATOM 1691 O O . GLN A 1 210 ? -46.320 -29.989 25.228 1.00 79.12 210 GLN A O 1
ATOM 1696 N N . LEU A 1 211 ? -44.303 -30.276 24.276 1.00 81.38 211 LEU A N 1
ATOM 1697 C CA . LEU A 1 211 ? -44.525 -31.673 23.894 1.00 81.38 211 LEU A CA 1
ATOM 1698 C C . LEU A 1 211 ? -44.574 -32.604 25.112 1.00 81.38 211 LEU A C 1
ATOM 1700 O O . LEU A 1 211 ? -45.447 -33.467 25.174 1.00 81.38 211 LEU A O 1
ATOM 1704 N N . ALA A 1 212 ? -43.688 -32.416 26.091 1.00 77.88 212 ALA A N 1
ATOM 1705 C CA . ALA A 1 212 ? -43.651 -33.214 27.316 1.00 77.88 212 ALA A CA 1
ATOM 1706 C C . ALA A 1 212 ? -44.917 -33.031 28.172 1.00 77.88 212 ALA A C 1
ATOM 1708 O O . ALA A 1 212 ? -45.451 -34.011 28.697 1.00 77.88 212 ALA A O 1
ATOM 1709 N N . ILE A 1 213 ? -45.442 -31.801 28.240 1.00 79.25 213 ILE A N 1
ATOM 1710 C CA . ILE A 1 213 ? -46.726 -31.496 28.885 1.00 79.25 213 ILE A CA 1
ATOM 1711 C C . ILE A 1 213 ? -47.886 -32.136 28.113 1.00 79.25 213 ILE A C 1
ATOM 1713 O O . ILE A 1 213 ? -48.753 -32.768 28.712 1.00 79.25 213 ILE A O 1
ATOM 1717 N N . GLY A 1 214 ? -47.890 -32.036 26.778 1.00 77.31 214 GLY A N 1
ATOM 1718 C CA . GLY A 1 214 ? -48.916 -32.657 25.932 1.00 77.31 214 GLY A CA 1
ATOM 1719 C C . GLY A 1 214 ? -48.926 -34.190 25.996 1.00 77.31 214 GLY A C 1
ATOM 1720 O O . GLY A 1 214 ? -49.984 -34.804 25.881 1.00 77.31 214 GLY A O 1
ATOM 1721 N N . ALA A 1 215 ? -47.765 -34.806 26.221 1.00 78.81 215 ALA A N 1
ATOM 1722 C CA . ALA A 1 215 ? -47.608 -36.246 26.401 1.00 78.81 215 ALA A CA 1
ATOM 1723 C C . ALA A 1 215 ? -47.893 -36.724 27.841 1.00 78.81 215 ALA A C 1
ATOM 1725 O O . ALA A 1 215 ? -47.847 -37.926 28.095 1.00 78.81 215 ALA A O 1
ATOM 1726 N N . GLY A 1 216 ? -48.176 -35.812 28.781 1.00 74.44 216 GLY A N 1
ATOM 1727 C CA . GLY A 1 216 ? -48.438 -36.135 30.188 1.00 74.44 216 GLY A CA 1
ATOM 1728 C C . GLY A 1 216 ? -47.210 -36.619 30.969 1.00 74.44 216 GLY A C 1
ATOM 1729 O O . GLY A 1 216 ? -47.361 -37.201 32.038 1.00 74.44 216 GLY A O 1
ATOM 1730 N N . VAL A 1 217 ? -46.005 -36.401 30.433 1.00 72.69 217 VAL A N 1
ATOM 1731 C CA . VAL A 1 217 ? -44.723 -36.807 31.041 1.00 72.69 217 VAL A CA 1
ATOM 1732 C C . VAL A 1 217 ? -44.222 -35.758 32.040 1.00 72.69 217 VAL A C 1
ATOM 1734 O O . VAL A 1 217 ? -43.414 -36.068 32.907 1.00 72.69 217 VAL A O 1
ATOM 1737 N N . MET A 1 218 ? -44.709 -34.522 31.927 1.00 71.69 218 MET A N 1
ATOM 1738 C CA . MET A 1 218 ? -44.332 -33.383 32.761 1.00 71.69 218 MET A CA 1
ATOM 1739 C C . MET A 1 218 ? -45.564 -32.524 33.045 1.00 71.69 218 MET A C 1
ATOM 1741 O O . MET A 1 218 ? -46.391 -32.294 32.161 1.00 71.69 218 MET A O 1
ATOM 1745 N N . THR A 1 219 ? -45.692 -32.017 34.266 1.00 75.75 219 THR A N 1
ATOM 1746 C CA . THR A 1 219 ? -46.737 -31.051 34.617 1.00 75.75 219 THR A CA 1
ATOM 1747 C C . THR A 1 219 ? -46.275 -29.611 34.354 1.00 75.75 219 THR A C 1
ATOM 1749 O O . THR A 1 219 ? -45.078 -29.319 34.385 1.00 75.75 219 THR A O 1
ATOM 1752 N N . PRO A 1 220 ? -47.200 -28.658 34.129 1.00 71.38 220 PRO A N 1
ATOM 1753 C CA . PRO A 1 220 ? -46.840 -27.251 33.939 1.00 71.38 220 PRO A CA 1
ATOM 1754 C C . PRO A 1 220 ? -46.061 -26.638 35.113 1.00 71.38 220 PRO A C 1
ATOM 1756 O O . PRO A 1 220 ? -45.295 -25.706 34.904 1.00 71.38 220 PRO A O 1
ATOM 1759 N N . GLN A 1 221 ? -46.252 -27.151 36.334 1.00 73.44 221 GLN A N 1
ATOM 1760 C CA . GLN A 1 221 ? -45.517 -26.706 37.522 1.00 73.44 221 GLN A CA 1
ATOM 1761 C C . GLN A 1 221 ? -44.057 -27.172 37.486 1.00 73.44 221 GLN A C 1
ATOM 1763 O O . GLN A 1 221 ? -43.157 -26.358 37.666 1.00 73.44 221 GLN A O 1
ATOM 1768 N N . GLU A 1 222 ? -43.811 -28.434 37.134 1.00 69.06 222 GLU A N 1
ATOM 1769 C CA . GLU A 1 222 ? -42.453 -28.983 36.996 1.00 69.06 222 GLU A CA 1
ATOM 1770 C C . GLU A 1 222 ? -41.661 -28.315 35.858 1.00 69.06 222 GLU A C 1
ATOM 1772 O O . GLU A 1 222 ? -40.450 -28.139 35.962 1.00 69.06 222 GLU A O 1
ATOM 1777 N N . ALA A 1 223 ? -42.338 -27.879 34.790 1.00 67.81 223 ALA A N 1
ATOM 1778 C CA . ALA A 1 223 ? -41.707 -27.151 33.687 1.00 67.81 223 ALA A CA 1
ATOM 1779 C C . ALA A 1 223 ? -41.203 -25.749 34.087 1.00 67.81 223 ALA A C 1
ATOM 1781 O O . ALA A 1 223 ? -40.245 -25.251 33.498 1.00 67.81 223 ALA A O 1
ATOM 1782 N N . ILE A 1 224 ? -41.855 -25.103 35.061 1.00 68.00 224 ILE A N 1
ATOM 1783 C CA . ILE A 1 224 ? -41.485 -23.767 35.560 1.00 68.00 224 ILE A CA 1
ATOM 1784 C C . ILE A 1 224 ? -40.302 -23.853 36.530 1.00 68.00 224 ILE A C 1
ATOM 1786 O O . ILE A 1 224 ? -39.468 -22.953 36.561 1.00 68.00 224 ILE A O 1
ATOM 1790 N N . GLU A 1 225 ? -40.225 -24.930 37.310 1.00 72.75 225 GLU A N 1
ATOM 1791 C CA . GLU A 1 225 ? -39.177 -25.137 38.318 1.00 72.75 225 GLU A CA 1
ATOM 1792 C C . GLU A 1 225 ? -37.872 -25.709 37.736 1.00 72.75 225 GLU A C 1
ATOM 1794 O O . GLU A 1 225 ? -36.865 -25.805 38.439 1.00 72.75 225 GLU A O 1
ATOM 1799 N N . ALA A 1 226 ? -37.857 -26.064 36.448 1.00 67.19 226 ALA A N 1
ATOM 1800 C CA . ALA A 1 226 ? -36.680 -26.599 35.777 1.00 67.19 226 ALA A CA 1
ATOM 1801 C C . ALA A 1 226 ? -35.544 -25.559 35.692 1.00 67.19 226 ALA A C 1
ATOM 1803 O O . ALA A 1 226 ? -35.684 -24.485 35.105 1.00 67.19 226 ALA A O 1
ATOM 1804 N N . ILE A 1 227 ? -34.383 -25.904 36.252 1.00 61.62 227 ILE A N 1
ATOM 1805 C CA . ILE A 1 227 ? -33.173 -25.076 36.214 1.00 61.62 227 ILE A CA 1
ATOM 1806 C C . ILE A 1 227 ? -32.499 -25.247 34.847 1.00 61.62 227 ILE A C 1
ATOM 1808 O O . ILE A 1 227 ? -32.071 -26.339 34.487 1.00 61.62 227 ILE A O 1
ATOM 1812 N N . ILE A 1 228 ? -32.409 -24.155 34.086 1.00 64.75 228 ILE A N 1
ATOM 1813 C CA . ILE A 1 228 ? -31.938 -24.156 32.686 1.00 64.75 228 ILE A CA 1
ATOM 1814 C C . ILE A 1 228 ? -30.414 -23.955 32.584 1.00 64.75 228 ILE A C 1
ATOM 1816 O O . ILE A 1 228 ? -29.813 -24.255 31.556 1.00 64.75 228 ILE A O 1
ATOM 1820 N N . ILE A 1 229 ? -29.769 -23.463 33.643 1.00 57.84 229 ILE A N 1
ATOM 1821 C CA . ILE A 1 229 ? -28.328 -23.199 33.670 1.00 57.84 229 ILE A CA 1
ATOM 1822 C C . ILE A 1 229 ? -27.744 -23.908 34.889 1.00 57.84 229 ILE A C 1
ATOM 1824 O O . ILE A 1 229 ? -28.004 -23.508 36.022 1.00 57.84 229 ILE A O 1
ATOM 1828 N N . THR A 1 230 ? -26.962 -24.958 34.659 1.00 53.91 230 THR A N 1
ATOM 1829 C CA . THR A 1 230 ? -26.073 -25.534 35.669 1.00 53.91 230 THR A CA 1
ATOM 1830 C C . THR A 1 230 ? -24.712 -24.861 35.534 1.00 53.91 230 THR A C 1
ATOM 1832 O O . THR A 1 230 ? -24.084 -24.949 34.480 1.00 53.91 230 THR A O 1
ATOM 1835 N N . GLU A 1 231 ? -24.270 -24.149 36.572 1.00 41.75 231 GLU A N 1
ATOM 1836 C CA . GLU A 1 231 ? -22.870 -23.732 36.685 1.00 41.75 231 GLU A CA 1
ATOM 1837 C C . GLU A 1 231 ? -22.018 -24.990 36.888 1.00 41.75 231 GLU A C 1
ATOM 1839 O O . GLU A 1 231 ? -21.992 -25.558 37.979 1.00 41.75 231 GLU A O 1
ATOM 1844 N N . ASP A 1 232 ? -21.347 -25.445 35.828 1.00 45.88 232 ASP A N 1
ATOM 1845 C CA . ASP A 1 232 ? -20.199 -26.334 35.982 1.00 45.88 232 ASP A CA 1
ATOM 1846 C C . ASP A 1 232 ? -19.057 -25.503 36.590 1.00 45.88 232 ASP A C 1
ATOM 1848 O O . ASP A 1 232 ? -18.537 -24.583 35.951 1.00 45.88 232 ASP A O 1
ATOM 1852 N N . VAL A 1 233 ? -18.732 -25.800 37.851 1.00 36.28 233 VAL A N 1
ATOM 1853 C CA . VAL A 1 233 ? -17.579 -25.261 38.597 1.00 36.28 233 VAL A CA 1
ATOM 1854 C C . VAL A 1 233 ? -16.305 -26.000 38.208 1.00 36.28 233 VAL A C 1
ATOM 1856 O O . VAL A 1 233 ? -16.340 -27.251 38.178 1.00 36.28 233 VAL A O 1
#

Radius of gyration: 30.1 Å; chains: 1; bounding box: 72×84×68 Å

Secondary structure (DSSP, 8-state):
---HHHHHHHS-HHHHTT--HHHHHHHHTS---TT-HHHHHHHHHHHHTHHHHTTS-S-HHHHHHHHHHHHHHHTT--HHHHHHHH-HHHHHHHHHHTTTTSSHHHHIIIIIHHHHHHHHTSHHHHHHHHHHSPPHHHHTHHHHHHHHHHHHHHHHH-S-HHHHHHHHHHHHHHTSPP--------------HHHHHHHHHHHHHHHHHHHHHHTTSS-HHHHHH--------

Foldseek 3Di:
DDDLVNVLVQADPVCNVVRDPVVVVCLQPLDPDVVCPLSVVLVVLLSLLNVLCNVVPDDPLLLSLLSQLLSVVVVVDDLLRSNCSSCVPVLVVQCVVCVVVDDPVCSSVPPVVVVSVVSCPDPSNVSSNVSVDDDVCVVCVVVVVVLLVVLVCQLVPPPDPVSVVVSVVVNCVVPPDPPPPPPPPPCPPPPPVVVVVVVVVVVVLVVVVVVCCVVVVDPPVRSVVDDPDDPPD